Protein AF-A0A0F9MM69-F1 (afdb_monomer)

Mean predicted aligned error: 19.82 Å

Solvent-accessible surface area (backbone atoms only — not comparable to full-atom values): 15327 Å² total; per-residue (Å²): 130,87,80,88,83,89,84,88,78,89,79,86,86,89,88,81,86,80,88,75,85,76,79,76,80,51,86,65,57,71,75,70,62,80,86,81,86,77,55,73,67,61,48,51,54,57,59,70,62,65,85,57,92,89,64,50,71,69,57,46,49,29,56,76,68,64,57,76,77,68,88,80,70,94,71,92,76,80,91,77,88,81,89,84,87,84,94,77,88,80,88,88,81,89,88,83,87,91,83,90,82,90,85,89,89,88,83,84,89,80,88,78,71,86,74,78,75,75,75,56,53,46,77,82,67,59,54,70,66,64,47,67,71,32,70,59,64,66,35,29,51,41,52,54,51,24,36,44,39,75,41,34,67,86,61,49,67,58,44,54,76,48,55,58,98,78,39,58,40,35,32,76,41,66,63,62,36,45,73,43,35,86,74,24,63,69,42,71,28,65,101,54,72,39,22,34,53,59,64,64,56,68,71,57,50,31,49,50,47,26,52,44,28,47,70,70,72,42,51,69,72,52,14,55,58,57,28,68,75,99

Foldseek 3Di:
DDDDDDDDDDDDDDDDDDDDDDDPPDPCVVVPDDDDDDDPVVVVVLVVQDDDPPDDSVNSVCVVVVVPPDDPDDDDDDDDDDDDDDDDDDDDDDDDDDDDDDDDDDDDDDDDDDDPPPQADLVVVDDLVVLVPADPLLRNLLVSLLSLCVRQVPQLVLLQVDADPQAGFKDLDPVVRCVSDVQFCWDDRPPDSMIGGPPDDLVVSLVSQLVSCVSSPHDNVVSNVSSVSD

Organism: NCBI:txid412755

Structure (mmCIF, N/CA/C/O backbone):
data_AF-A0A0F9MM69-F1
#
_entry.id   AF-A0A0F9MM69-F1
#
loop_
_atom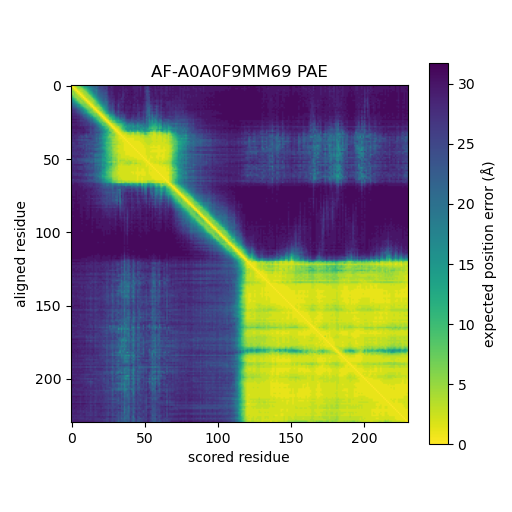_site.group_PDB
_atom_site.id
_atom_site.type_symbol
_atom_site.label_atom_id
_atom_site.label_alt_id
_atom_site.label_comp_id
_atom_site.label_asym_id
_atom_site.label_entity_id
_atom_site.label_seq_id
_atom_site.pdbx_PDB_ins_code
_atom_site.Cartn_x
_atom_site.Cartn_y
_atom_site.Cartn_z
_atom_site.occupancy
_atom_site.B_iso_or_equiv
_atom_site.auth_seq_id
_atom_site.auth_comp_id
_atom_site.auth_asym_id
_atom_site.auth_atom_id
_atom_site.pdbx_PDB_model_num
ATOM 1 N N . MET A 1 1 ? -19.740 27.463 -63.652 1.00 38.22 1 MET A N 1
ATOM 2 C CA . MET A 1 1 ? -19.045 26.158 -63.580 1.00 38.22 1 MET A CA 1
ATOM 3 C C . MET A 1 1 ? -18.392 26.142 -62.201 1.00 38.22 1 MET A C 1
ATOM 5 O O . MET A 1 1 ? -17.655 27.073 -61.923 1.00 38.22 1 MET A O 1
ATOM 9 N N . PHE A 1 2 ? -18.865 25.373 -61.211 1.00 38.09 2 PHE A N 1
ATOM 10 C CA . PHE A 1 2 ? -18.727 23.905 -61.090 1.00 38.09 2 PHE A CA 1
ATOM 11 C C . PHE A 1 2 ? -17.258 23.480 -61.307 1.00 38.09 2 PHE A C 1
ATOM 13 O O . PHE A 1 2 ? -16.692 23.845 -62.329 1.00 38.09 2 PHE A O 1
ATOM 20 N N . THR A 1 3 ? -16.576 22.761 -60.408 1.00 39.72 3 THR A N 1
ATOM 21 C CA . THR A 1 3 ? -17.037 21.928 -59.272 1.00 39.72 3 THR A CA 1
ATOM 22 C C . THR A 1 3 ? -15.892 21.757 -58.263 1.00 39.72 3 THR A C 1
ATOM 24 O O . THR A 1 3 ? -14.730 21.849 -58.648 1.00 39.72 3 THR A O 1
ATOM 27 N N . GLY A 1 4 ? -16.189 21.460 -56.994 1.00 43.28 4 GLY A N 1
ATOM 28 C CA . GLY A 1 4 ? -15.167 20.959 -56.062 1.00 43.28 4 GLY A CA 1
ATOM 29 C C . GLY A 1 4 ? -14.833 19.485 -56.328 1.00 43.28 4 GLY A C 1
ATOM 30 O O . GLY A 1 4 ? -15.659 18.766 -56.889 1.00 43.28 4 GLY A O 1
ATOM 31 N N . VAL A 1 5 ? -13.657 19.023 -55.889 1.00 42.75 5 VAL A N 1
ATOM 32 C CA . VAL A 1 5 ? -13.304 17.592 -55.874 1.00 42.75 5 VAL A CA 1
ATOM 33 C C . VAL A 1 5 ? -12.706 17.217 -54.520 1.00 42.75 5 VAL A C 1
ATOM 35 O O . VAL A 1 5 ? -11.652 17.702 -54.119 1.00 42.75 5 VAL A O 1
ATOM 38 N N . LEU A 1 6 ? -13.412 16.324 -53.834 1.00 41.78 6 LEU A N 1
ATOM 39 C CA . LEU A 1 6 ? -12.937 15.548 -52.697 1.00 41.78 6 LEU A CA 1
ATOM 40 C C . LEU A 1 6 ? -12.026 14.427 -53.224 1.00 41.78 6 LEU A C 1
ATOM 42 O O . LEU A 1 6 ? -12.458 13.675 -54.095 1.00 41.78 6 LEU A O 1
ATOM 46 N N . VAL A 1 7 ? -10.824 14.253 -52.669 1.00 42.66 7 VAL A N 1
ATOM 47 C CA . VAL A 1 7 ? -10.033 13.030 -52.887 1.00 42.66 7 VAL A CA 1
ATOM 48 C C . VAL A 1 7 ? -9.750 12.368 -51.547 1.00 42.66 7 VAL A C 1
ATOM 50 O O . VAL A 1 7 ? -8.907 12.806 -50.768 1.00 42.66 7 VAL A O 1
ATOM 53 N N . VAL A 1 8 ? -10.488 11.290 -51.291 1.00 41.50 8 VAL A N 1
ATOM 54 C CA . VAL A 1 8 ? -10.154 10.294 -50.275 1.00 41.50 8 VAL A CA 1
ATOM 55 C C . VAL A 1 8 ? -9.277 9.245 -50.945 1.00 41.50 8 VAL A C 1
ATOM 57 O O . VAL A 1 8 ? -9.729 8.595 -51.885 1.00 41.50 8 VAL A O 1
ATOM 60 N N . THR A 1 9 ? -8.084 9.002 -50.408 1.00 40.12 9 THR A N 1
ATOM 61 C CA . THR A 1 9 ? -7.314 7.799 -50.750 1.00 40.12 9 THR A CA 1
ATOM 62 C C . THR A 1 9 ? -6.771 7.163 -49.479 1.00 40.12 9 THR A C 1
ATOM 64 O O . THR A 1 9 ? -5.738 7.561 -48.946 1.00 40.12 9 THR A O 1
ATOM 67 N N . ARG A 1 10 ? -7.479 6.144 -48.979 1.00 43.34 10 ARG A N 1
ATOM 68 C CA . ARG A 1 10 ? -6.852 5.128 -48.131 1.00 43.34 10 ARG A CA 1
ATOM 69 C C . ARG A 1 10 ? -6.077 4.187 -49.044 1.00 43.34 10 ARG A C 1
ATOM 71 O O . ARG A 1 10 ? -6.671 3.624 -49.957 1.00 43.34 10 ARG A O 1
ATOM 78 N N . ILE A 1 11 ? -4.805 3.966 -48.740 1.00 44.25 11 ILE A N 1
ATOM 79 C CA . ILE A 1 11 ? -4.076 2.778 -49.180 1.00 44.25 11 ILE A CA 1
ATOM 80 C C . ILE A 1 11 ? -3.578 2.094 -47.913 1.00 44.25 11 ILE A C 1
ATOM 82 O O . ILE A 1 11 ? -2.633 2.540 -47.267 1.00 44.25 11 ILE A O 1
ATOM 86 N N . SER A 1 12 ? -4.279 1.035 -47.530 1.00 38.50 12 SER A N 1
ATOM 87 C CA . SER A 1 12 ? -3.674 -0.067 -46.794 1.00 38.50 12 SER A CA 1
ATOM 88 C C . SER A 1 12 ? -2.895 -0.898 -47.802 1.00 38.50 12 SER A C 1
ATOM 90 O O . SER A 1 12 ? -3.478 -1.257 -48.817 1.00 38.50 12 SER A O 1
ATOM 92 N N . ASP A 1 13 ? -1.643 -1.238 -47.501 1.00 34.78 13 ASP A N 1
ATOM 93 C CA . ASP A 1 13 ? -1.190 -2.611 -47.713 1.00 34.78 13 ASP A CA 1
ATOM 94 C C . ASP A 1 13 ? 0.031 -2.968 -46.864 1.00 34.78 13 ASP A C 1
ATOM 96 O O . ASP A 1 13 ? 0.777 -2.121 -46.370 1.00 34.78 13 ASP A O 1
ATOM 100 N N . TRP A 1 14 ? 0.150 -4.268 -46.627 1.00 34.81 14 TRP A N 1
ATOM 101 C CA . TRP A 1 14 ? 0.957 -4.907 -45.596 1.00 34.81 14 TRP A CA 1
ATOM 102 C 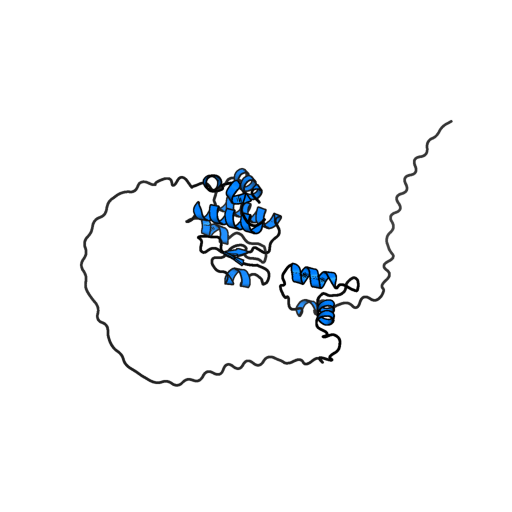C . TRP A 1 14 ? 1.807 -5.977 -46.278 1.00 34.81 14 TRP A C 1
ATOM 104 O O . TRP A 1 14 ? 1.239 -6.892 -46.852 1.00 34.81 14 TRP A O 1
ATOM 114 N N . PHE A 1 15 ? 3.139 -5.849 -46.223 1.00 34.22 15 PHE A N 1
ATOM 115 C CA . PHE A 1 15 ? 4.163 -6.906 -46.055 1.00 34.22 15 PHE A CA 1
ATOM 116 C C . PHE A 1 15 ? 5.553 -6.373 -46.454 1.00 34.22 15 PHE A C 1
ATOM 118 O O . PHE A 1 15 ? 5.704 -5.682 -47.455 1.00 34.22 15 PHE A O 1
ATOM 125 N N . GLY A 1 16 ? 6.581 -6.692 -45.660 1.00 30.28 16 GLY A N 1
ATOM 126 C CA . GLY A 1 16 ? 7.948 -6.189 -45.879 1.00 30.28 16 GLY A CA 1
ATOM 127 C C . GLY A 1 16 ? 8.903 -6.467 -44.716 1.00 30.28 16 GLY A C 1
ATOM 128 O O . GLY A 1 16 ? 9.690 -5.608 -44.331 1.00 30.28 16 GLY A O 1
ATOM 129 N N . TYR A 1 17 ? 8.784 -7.643 -44.093 1.00 35.94 17 TYR A N 1
ATOM 130 C CA . TYR A 1 17 ? 9.547 -8.011 -42.898 1.00 35.94 17 TYR A CA 1
ATOM 131 C C . TYR A 1 17 ? 10.974 -8.435 -43.289 1.00 35.94 17 TYR A C 1
ATOM 133 O O . TYR A 1 17 ? 11.212 -9.591 -43.634 1.00 35.94 17 TYR A O 1
ATOM 141 N N . ASN A 1 18 ? 11.928 -7.501 -43.263 1.00 38.09 18 ASN A N 1
ATOM 142 C CA . ASN A 1 18 ? 13.333 -7.809 -43.542 1.00 38.09 18 ASN A CA 1
ATOM 143 C C . ASN A 1 18 ? 14.004 -8.454 -42.319 1.00 38.09 18 ASN A C 1
ATOM 145 O O . ASN A 1 18 ? 14.257 -7.804 -41.307 1.00 38.09 18 ASN A O 1
ATOM 149 N N . HIS A 1 19 ? 14.312 -9.747 -42.426 1.00 47.84 19 HIS A N 1
ATOM 150 C CA . HIS A 1 19 ? 15.079 -10.483 -41.424 1.00 47.84 19 HIS A CA 1
ATOM 151 C C . HIS A 1 19 ? 16.579 -10.176 -41.545 1.00 47.84 19 HIS A C 1
ATOM 153 O O . HIS A 1 19 ? 17.246 -10.683 -42.444 1.00 47.84 19 HIS A O 1
ATOM 159 N N . THR A 1 20 ? 17.144 -9.448 -40.577 1.00 40.62 20 THR A N 1
ATOM 160 C CA . THR A 1 20 ? 18.602 -9.381 -40.381 1.00 40.62 20 THR A CA 1
ATOM 161 C C . THR A 1 20 ? 18.993 -9.538 -38.912 1.00 40.62 20 THR A C 1
ATOM 163 O O . THR A 1 20 ? 19.038 -8.575 -38.156 1.00 40.62 20 THR A O 1
ATOM 166 N N . GLY A 1 21 ? 19.376 -10.761 -38.538 1.00 42.28 21 GLY A N 1
ATOM 167 C CA . GLY A 1 21 ? 20.579 -10.952 -37.720 1.00 42.28 21 GLY A CA 1
ATOM 168 C C . GLY A 1 21 ? 20.519 -10.784 -36.198 1.00 42.28 21 GLY A C 1
ATOM 169 O O . GLY A 1 21 ? 21.584 -10.846 -35.585 1.00 42.28 21 GLY A O 1
ATOM 170 N N . GLU A 1 22 ? 19.360 -10.640 -35.550 1.00 41.91 22 GLU A N 1
ATOM 171 C CA . GLU A 1 22 ? 19.332 -10.745 -34.083 1.00 41.91 22 GLU A CA 1
ATOM 172 C C . GLU A 1 22 ? 19.576 -12.190 -33.625 1.00 41.91 22 GLU A C 1
ATOM 174 O O . GLU A 1 22 ? 18.844 -13.127 -33.960 1.00 41.91 22 GLU A O 1
ATOM 179 N N . LYS A 1 23 ? 20.631 -12.374 -32.823 1.00 47.81 23 LYS A N 1
ATOM 180 C CA . LYS A 1 23 ? 20.924 -13.643 -32.154 1.00 47.81 23 LYS A CA 1
ATOM 181 C C . LYS A 1 23 ? 19.807 -13.917 -31.153 1.00 47.81 23 LYS A C 1
ATOM 183 O O . LYS A 1 23 ? 19.751 -13.283 -30.103 1.00 47.81 23 LYS A O 1
ATOM 188 N N . ASN A 1 24 ? 18.936 -14.872 -31.476 1.00 40.53 24 ASN A N 1
ATOM 189 C CA . ASN A 1 24 ? 17.865 -15.324 -30.593 1.00 40.53 24 ASN A CA 1
ATOM 190 C C . ASN A 1 24 ? 18.439 -15.769 -29.236 1.00 40.53 24 ASN A C 1
ATOM 192 O O . ASN A 1 24 ? 18.916 -16.896 -29.101 1.00 40.53 24 ASN A O 1
ATOM 196 N N . VAL A 1 25 ? 18.347 -14.902 -28.221 1.00 52.22 25 VAL A N 1
ATOM 197 C CA . VAL A 1 25 ? 18.549 -15.281 -26.817 1.00 52.22 25 VAL A CA 1
ATOM 198 C C . VAL A 1 25 ? 17.451 -16.280 -26.481 1.00 52.22 25 VAL A C 1
ATOM 200 O O . VAL A 1 25 ? 16.280 -15.919 -26.323 1.00 52.22 25 VAL A O 1
ATOM 203 N N . THR A 1 26 ? 17.817 -17.562 -26.491 1.00 52.72 26 THR A N 1
ATOM 204 C CA . THR A 1 26 ? 16.840 -18.652 -26.482 1.00 52.72 26 THR A CA 1
ATOM 205 C C . THR A 1 26 ? 15.962 -18.596 -25.234 1.00 52.72 26 THR A C 1
ATOM 207 O O . THR A 1 26 ? 16.365 -18.139 -24.165 1.00 52.72 26 THR A O 1
ATOM 210 N N . ARG A 1 27 ? 14.726 -19.090 -25.351 1.00 49.00 27 ARG A N 1
ATOM 211 C CA . ARG A 1 27 ? 13.712 -19.012 -24.285 1.00 49.00 27 ARG A CA 1
ATOM 212 C C . ARG A 1 27 ? 14.143 -19.685 -22.967 1.00 49.00 27 ARG A C 1
ATOM 214 O O . ARG A 1 27 ? 13.587 -19.351 -21.924 1.00 49.00 27 ARG A O 1
ATOM 221 N N . ASN A 1 28 ? 15.140 -20.574 -23.014 1.00 50.62 28 ASN A N 1
ATOM 222 C CA . ASN A 1 28 ? 15.756 -21.208 -21.846 1.00 50.62 28 ASN A CA 1
ATOM 223 C C . ASN A 1 28 ? 16.721 -20.292 -21.078 1.00 50.62 28 ASN A C 1
ATOM 225 O O . ASN A 1 28 ? 16.818 -20.432 -19.865 1.00 50.62 28 ASN A O 1
ATOM 229 N N . ASP A 1 29 ? 17.389 -19.338 -21.731 1.00 55.03 29 ASP A N 1
ATOM 230 C CA . ASP A 1 29 ? 18.415 -18.496 -21.092 1.00 55.03 29 ASP A CA 1
ATOM 231 C C . ASP A 1 29 ? 17.802 -17.629 -19.975 1.00 55.03 29 ASP A C 1
ATOM 233 O O . ASP A 1 29 ? 18.309 -17.538 -18.856 1.00 55.03 29 ASP A O 1
ATOM 237 N N . ARG A 1 30 ? 16.585 -17.117 -20.218 1.00 57.34 30 ARG A N 1
ATOM 238 C CA . ARG A 1 30 ? 15.783 -16.392 -19.213 1.00 57.34 30 ARG A CA 1
ATOM 239 C C . ARG A 1 30 ? 15.433 -17.226 -17.976 1.00 57.34 30 ARG A C 1
ATOM 241 O O . ARG A 1 30 ? 15.075 -16.643 -16.959 1.00 57.34 30 ARG A O 1
ATOM 248 N N . LYS A 1 31 ? 15.499 -18.560 -18.052 1.00 61.22 31 LYS A N 1
ATOM 249 C CA . LYS A 1 31 ? 15.196 -19.466 -16.932 1.00 61.22 31 LYS A CA 1
ATOM 250 C C . LYS A 1 31 ? 16.369 -19.593 -15.950 1.00 61.22 31 LYS A C 1
ATOM 252 O O . LYS A 1 31 ? 16.144 -19.980 -14.808 1.00 61.22 31 LYS A O 1
ATOM 257 N N . ASN A 1 32 ? 17.580 -19.216 -16.374 1.00 73.44 32 ASN A N 1
ATOM 258 C CA . ASN A 1 32 ? 18.806 -19.277 -15.570 1.00 73.44 32 ASN A CA 1
ATOM 259 C C . ASN A 1 32 ? 19.321 -17.891 -15.129 1.00 73.44 32 ASN A C 1
ATOM 261 O O . ASN A 1 32 ? 20.278 -17.809 -14.357 1.00 73.44 32 ASN A O 1
ATOM 265 N N . MET A 1 33 ? 18.691 -16.798 -15.575 1.00 82.94 33 MET A N 1
ATOM 266 C CA . MET A 1 33 ? 19.029 -15.443 -15.133 1.00 82.94 33 MET A CA 1
ATOM 267 C C . MET A 1 33 ? 18.644 -15.232 -13.665 1.00 82.94 33 MET A C 1
ATOM 269 O O . MET A 1 33 ? 17.463 -15.164 -13.323 1.00 82.94 33 MET A O 1
ATOM 273 N N . LYS A 1 34 ? 19.647 -15.079 -12.794 1.00 86.62 34 LYS A N 1
ATOM 274 C CA . LYS A 1 34 ? 19.427 -14.667 -11.402 1.00 86.62 34 LYS A CA 1
ATOM 275 C C . LYS A 1 34 ? 19.020 -13.194 -11.350 1.00 86.62 34 LYS A C 1
ATOM 277 O O . LYS A 1 34 ? 19.607 -12.364 -12.042 1.00 86.62 34 LYS A O 1
ATOM 282 N N . GLN A 1 35 ? 18.029 -12.882 -10.520 1.00 88.25 35 GLN A N 1
ATOM 283 C CA . GLN A 1 35 ? 17.626 -11.507 -10.228 1.00 88.25 35 GLN A CA 1
ATOM 284 C C . GLN A 1 35 ? 18.415 -10.974 -9.030 1.00 88.25 35 GLN A C 1
ATOM 286 O O . GLN A 1 35 ? 18.720 -11.723 -8.102 1.00 88.25 35 GLN A O 1
ATOM 291 N N . ILE A 1 36 ? 18.733 -9.682 -9.072 1.00 89.00 36 ILE A N 1
ATOM 292 C CA . ILE A 1 36 ? 19.313 -8.911 -7.973 1.00 89.00 36 ILE A CA 1
ATOM 293 C C . ILE A 1 36 ? 18.499 -7.626 -7.828 1.00 89.00 36 ILE A C 1
ATOM 295 O O . ILE A 1 36 ? 18.100 -7.042 -8.836 1.00 89.00 36 ILE A O 1
ATOM 299 N N . ASP A 1 37 ? 18.250 -7.205 -6.592 1.00 89.62 37 ASP A N 1
ATOM 300 C CA . ASP A 1 37 ? 17.662 -5.902 -6.292 1.00 89.62 37 ASP A CA 1
ATOM 301 C C . ASP A 1 37 ? 18.773 -4.895 -5.978 1.00 89.62 37 ASP A C 1
ATOM 303 O O . ASP A 1 37 ? 19.763 -5.229 -5.324 1.00 89.62 37 ASP A O 1
ATOM 307 N N . ILE A 1 38 ? 18.592 -3.667 -6.454 1.00 92.06 38 ILE A N 1
ATOM 308 C CA . ILE A 1 38 ? 19.485 -2.518 -6.267 1.00 92.06 38 ILE A CA 1
ATOM 309 C C . ILE A 1 38 ? 18.638 -1.282 -5.943 1.00 92.06 38 ILE A C 1
ATOM 311 O O . ILE A 1 38 ? 17.431 -1.284 -6.194 1.00 92.06 38 ILE A O 1
ATOM 315 N N . ASP A 1 39 ? 19.246 -0.249 -5.365 1.00 86.94 39 ASP A N 1
ATOM 316 C CA . ASP A 1 39 ? 18.568 1.025 -5.107 1.00 86.94 39 ASP A CA 1
ATOM 317 C C . ASP A 1 39 ? 18.483 1.922 -6.357 1.00 86.94 39 ASP A C 1
ATOM 319 O O . ASP A 1 39 ? 19.089 1.648 -7.398 1.00 86.94 39 ASP A O 1
ATOM 323 N N . ASP A 1 40 ? 17.681 2.986 -6.258 1.00 81.44 40 ASP A N 1
ATOM 324 C CA . ASP A 1 40 ? 17.393 3.895 -7.372 1.00 81.44 40 ASP A CA 1
ATOM 325 C C . ASP A 1 40 ? 18.644 4.665 -7.842 1.00 81.44 40 ASP A C 1
ATOM 327 O O . ASP A 1 40 ? 18.774 4.957 -9.031 1.00 81.44 40 ASP A O 1
ATOM 331 N N . GLU A 1 41 ? 19.584 4.968 -6.939 1.00 92.62 41 GLU A N 1
ATOM 332 C CA . GLU A 1 41 ? 20.829 5.681 -7.260 1.00 92.62 41 GLU A CA 1
ATOM 333 C C . GLU A 1 41 ? 21.784 4.783 -8.057 1.00 92.62 41 GLU A C 1
ATOM 335 O O . GLU A 1 41 ? 22.247 5.165 -9.136 1.00 92.62 41 GLU A O 1
ATOM 340 N N . LEU A 1 42 ? 22.010 3.550 -7.591 1.00 94.75 42 LEU A N 1
ATOM 341 C CA . LEU A 1 42 ? 22.816 2.560 -8.300 1.00 94.75 42 LEU A CA 1
ATOM 342 C C . LEU A 1 42 ? 22.163 2.148 -9.626 1.00 94.75 42 LEU A C 1
ATOM 344 O O . LEU A 1 42 ? 22.862 2.004 -10.631 1.00 94.75 42 LEU A O 1
ATOM 348 N N . TYR A 1 43 ? 20.834 2.013 -9.670 1.00 96.06 43 TYR A N 1
ATOM 349 C CA . TYR A 1 43 ? 20.100 1.796 -10.919 1.00 96.06 43 TYR A CA 1
ATOM 350 C C . TYR A 1 43 ? 20.337 2.940 -11.911 1.00 96.06 43 TYR A C 1
ATOM 352 O O . TYR A 1 43 ? 20.684 2.689 -13.067 1.00 96.06 43 TYR A O 1
ATOM 360 N N . GLN A 1 44 ? 20.210 4.192 -11.463 1.00 96.19 44 GLN A N 1
ATOM 361 C CA . GLN A 1 44 ? 20.400 5.368 -12.309 1.00 96.19 44 GLN A CA 1
ATOM 362 C C . GLN A 1 44 ? 21.848 5.499 -12.809 1.00 96.19 44 GLN A C 1
ATOM 364 O O . GLN A 1 44 ? 22.054 5.892 -13.961 1.00 96.19 44 GLN A O 1
ATOM 369 N N . TYR A 1 45 ? 22.834 5.123 -11.986 1.00 97.50 45 TYR A N 1
ATOM 370 C CA . TYR A 1 45 ? 24.247 5.048 -12.364 1.00 97.50 45 TYR A CA 1
ATOM 371 C C . TYR A 1 45 ? 24.525 3.940 -13.393 1.00 97.50 45 TYR A C 1
ATOM 373 O O . TYR A 1 45 ? 25.216 4.173 -14.384 1.00 97.50 45 TYR A O 1
ATOM 381 N N . ILE A 1 46 ? 23.969 2.738 -13.218 1.00 96.44 46 ILE A N 1
ATOM 382 C CA . ILE A 1 46 ? 24.123 1.654 -14.202 1.00 96.44 46 ILE A CA 1
ATOM 383 C C . ILE A 1 46 ? 23.453 2.050 -15.525 1.00 96.44 46 ILE A C 1
ATOM 385 O O . ILE A 1 46 ? 24.049 1.886 -16.587 1.00 96.44 46 ILE A O 1
ATOM 389 N N . ALA A 1 47 ? 22.250 2.629 -15.477 1.00 94.88 47 ALA A N 1
ATOM 390 C CA . ALA A 1 47 ? 21.516 3.056 -16.665 1.00 94.88 47 ALA A CA 1
ATOM 391 C C . ALA A 1 47 ? 22.222 4.186 -17.439 1.00 94.88 47 ALA A C 1
ATOM 393 O O . ALA A 1 47 ? 22.243 4.154 -18.671 1.00 94.88 47 ALA A O 1
ATOM 394 N N . SER A 1 48 ? 22.841 5.159 -16.757 1.00 97.00 48 SER A N 1
ATOM 395 C CA . SER A 1 48 ? 23.576 6.252 -17.418 1.00 97.00 48 SER A CA 1
ATOM 396 C C . SER A 1 48 ? 24.857 5.786 -18.121 1.00 97.00 48 SER A C 1
ATOM 398 O O . SER A 1 48 ? 25.314 6.439 -19.055 1.00 97.00 48 SER A O 1
ATOM 400 N N . ASN A 1 49 ? 25.390 4.621 -17.744 1.00 96.75 49 ASN A N 1
ATOM 401 C CA . ASN A 1 49 ? 26.538 3.980 -18.386 1.00 96.75 49 ASN A CA 1
ATOM 402 C C . ASN A 1 49 ? 26.170 3.136 -19.626 1.00 96.75 49 ASN A C 1
ATOM 404 O O . ASN A 1 49 ? 26.979 2.310 -20.064 1.00 96.75 49 ASN A O 1
ATOM 408 N N . THR A 1 50 ? 24.978 3.330 -20.204 1.00 96.88 50 THR A N 1
ATOM 409 C CA . THR A 1 50 ? 24.550 2.671 -21.451 1.00 96.88 50 THR A CA 1
ATOM 410 C C . THR A 1 50 ? 25.319 3.227 -22.658 1.00 96.88 50 THR A C 1
ATOM 412 O O . THR A 1 50 ? 25.291 4.425 -22.922 1.00 96.88 50 THR A O 1
ATOM 415 N N . GLN A 1 51 ? 25.984 2.354 -23.417 1.00 95.06 51 GLN A N 1
ATOM 416 C CA . GLN A 1 51 ? 26.797 2.687 -24.597 1.00 95.06 51 GLN A CA 1
ATOM 417 C C . GLN A 1 51 ? 26.171 2.230 -25.922 1.00 95.06 51 GLN A C 1
ATOM 419 O O . GLN A 1 51 ? 26.500 2.784 -26.968 1.00 95.06 51 GLN A O 1
ATOM 424 N N . SER A 1 52 ? 25.273 1.241 -25.890 1.00 93.81 52 SER A N 1
ATOM 425 C CA . SER A 1 52 ? 24.645 0.664 -27.085 1.00 93.81 52 SER A CA 1
ATOM 426 C C . SER A 1 52 ? 23.162 0.398 -26.853 1.00 93.81 52 SER A C 1
ATOM 428 O O . SER A 1 52 ? 22.775 -0.143 -25.816 1.00 93.81 52 SER A O 1
ATOM 430 N N . ILE A 1 53 ? 22.321 0.742 -27.832 1.00 89.12 53 ILE A N 1
ATOM 431 C CA . ILE A 1 53 ? 20.878 0.495 -27.747 1.00 89.12 53 ILE A CA 1
ATOM 432 C C . ILE A 1 53 ? 20.598 -1.013 -27.641 1.00 89.12 53 ILE A C 1
ATOM 434 O O . ILE A 1 53 ? 21.155 -1.814 -28.389 1.00 89.12 53 ILE A O 1
ATOM 438 N N . GLY A 1 54 ? 19.756 -1.400 -26.681 1.00 89.75 54 GLY A N 1
ATOM 439 C CA . GLY A 1 54 ? 19.417 -2.803 -26.428 1.00 89.75 54 GLY A CA 1
ATOM 440 C C . GLY A 1 54 ? 20.485 -3.628 -25.695 1.00 89.75 54 GLY A C 1
ATOM 441 O O . GLY A 1 54 ? 20.313 -4.842 -25.578 1.00 89.75 54 GLY A O 1
ATOM 442 N N . GLU A 1 55 ? 21.572 -3.033 -25.182 1.00 92.12 55 GLU A N 1
ATOM 443 C CA . GLU A 1 55 ? 22.530 -3.801 -24.376 1.00 92.12 55 GLU A CA 1
ATOM 444 C C . GLU A 1 55 ? 21.939 -4.249 -23.026 1.00 92.12 55 GLU A C 1
ATOM 446 O O . GLU A 1 55 ? 21.112 -3.571 -22.415 1.00 92.12 55 GLU A O 1
ATOM 451 N N . SER A 1 56 ? 22.353 -5.426 -22.546 1.00 92.56 56 SER A N 1
ATOM 452 C CA . SER A 1 56 ? 21.829 -5.982 -21.295 1.00 92.56 56 SER A CA 1
ATOM 453 C C . SER A 1 56 ? 22.480 -5.340 -20.066 1.00 92.56 56 SER A C 1
ATOM 455 O O . SER A 1 56 ? 23.673 -5.035 -20.080 1.00 92.56 56 SER A O 1
ATOM 457 N N . ALA A 1 57 ? 21.748 -5.251 -18.951 1.00 92.94 57 ALA A N 1
ATOM 458 C CA . ALA A 1 57 ? 22.309 -4.801 -17.672 1.00 92.94 57 ALA A CA 1
ATOM 459 C C . ALA A 1 57 ? 23.545 -5.622 -17.245 1.00 92.94 57 ALA A C 1
ATOM 461 O O . ALA A 1 57 ? 24.503 -5.075 -16.706 1.00 92.94 57 ALA A O 1
ATOM 462 N N . SER A 1 58 ? 23.579 -6.924 -17.551 1.00 92.56 58 SER A N 1
ATOM 463 C CA . SER A 1 58 ? 24.750 -7.777 -17.305 1.00 92.56 58 SER A CA 1
ATOM 464 C C . SER A 1 58 ? 25.957 -7.412 -18.178 1.00 92.56 58 SER A C 1
ATOM 466 O O . SER A 1 58 ? 27.090 -7.583 -17.736 1.00 92.56 58 SER A O 1
ATOM 468 N N . THR A 1 59 ? 25.741 -6.895 -19.391 1.00 93.94 59 THR A N 1
ATOM 469 C CA . THR A 1 59 ? 26.803 -6.365 -20.263 1.00 93.94 59 THR A CA 1
ATOM 470 C C . THR A 1 59 ? 27.398 -5.095 -19.657 1.00 93.94 59 THR A C 1
ATOM 472 O O . THR A 1 59 ? 28.616 -5.006 -19.507 1.00 93.94 59 THR A O 1
ATOM 475 N N . ILE A 1 60 ? 26.537 -4.162 -19.232 1.00 95.50 60 ILE A N 1
ATOM 476 C CA . ILE A 1 60 ? 26.938 -2.908 -18.576 1.00 95.50 60 ILE A CA 1
ATOM 477 C C . ILE A 1 60 ? 27.738 -3.210 -17.301 1.00 95.50 60 ILE A C 1
ATOM 479 O O . ILE A 1 60 ? 28.852 -2.719 -17.139 1.00 95.50 60 ILE A O 1
ATOM 483 N N . LEU A 1 61 ? 27.220 -4.082 -16.429 1.00 94.88 61 LEU A N 1
ATOM 484 C CA . LEU A 1 61 ? 27.887 -4.466 -15.182 1.00 94.88 61 LEU A CA 1
ATOM 485 C C . LEU A 1 61 ? 29.239 -5.151 -15.418 1.00 94.88 61 LEU A C 1
ATOM 487 O O . LEU A 1 61 ? 30.202 -4.841 -14.725 1.00 94.88 61 LEU A O 1
ATOM 491 N N . ARG A 1 62 ? 29.358 -6.041 -16.413 1.00 94.06 62 ARG A N 1
ATOM 492 C CA . ARG A 1 62 ? 30.651 -6.667 -16.749 1.00 94.06 62 ARG A CA 1
ATOM 493 C C . ARG A 1 62 ? 31.683 -5.651 -17.235 1.00 94.06 62 ARG A C 1
ATOM 495 O O . ARG A 1 62 ? 32.857 -5.817 -16.924 1.00 94.06 62 ARG A O 1
ATOM 502 N N . ARG A 1 63 ? 31.259 -4.610 -17.958 1.00 95.19 63 ARG A N 1
ATOM 503 C CA . ARG A 1 63 ? 32.116 -3.489 -18.375 1.00 95.19 63 ARG A CA 1
ATOM 504 C C . ARG A 1 63 ? 32.544 -2.638 -17.173 1.00 95.19 63 ARG A C 1
ATOM 506 O O . ARG A 1 63 ? 33.735 -2.406 -17.007 1.00 95.19 63 ARG A O 1
ATOM 513 N N . LEU A 1 64 ? 31.597 -2.237 -16.320 1.00 94.44 64 LEU A N 1
ATOM 514 C CA . LEU A 1 64 ? 31.848 -1.411 -15.127 1.00 94.44 64 LEU A CA 1
ATOM 515 C C . LEU A 1 64 ? 32.726 -2.096 -14.070 1.00 94.44 64 LEU A C 1
ATOM 517 O O . LEU A 1 64 ? 33.470 -1.422 -13.370 1.00 94.44 64 LEU A O 1
ATOM 521 N N . LEU A 1 65 ? 32.643 -3.423 -13.958 1.00 94.75 65 LEU A N 1
ATOM 522 C CA . LEU A 1 65 ? 33.423 -4.231 -13.014 1.00 94.75 65 LEU A CA 1
ATOM 523 C C . LEU A 1 65 ? 34.709 -4.815 -13.637 1.00 94.75 65 LEU A C 1
ATOM 525 O O . LEU A 1 65 ? 35.315 -5.710 -13.055 1.00 94.75 65 LEU A O 1
ATOM 529 N N . ASN A 1 66 ? 35.095 -4.372 -14.841 1.00 91.62 66 ASN A N 1
ATOM 530 C CA . ASN A 1 66 ? 36.268 -4.851 -15.592 1.00 91.62 66 ASN A CA 1
ATOM 531 C C . ASN A 1 66 ? 36.295 -6.377 -15.871 1.00 91.62 66 ASN A C 1
ATOM 533 O O . ASN A 1 66 ? 37.327 -6.939 -16.233 1.00 91.62 66 ASN A O 1
ATOM 537 N N . LEU A 1 67 ? 35.141 -7.051 -15.798 1.00 86.19 67 LEU A N 1
ATOM 538 C CA . LEU A 1 67 ? 34.962 -8.497 -16.010 1.00 86.19 67 LEU A CA 1
ATOM 539 C C . LEU A 1 67 ? 34.891 -8.901 -17.496 1.00 86.19 67 LEU A C 1
ATOM 541 O O . LEU A 1 67 ? 34.573 -10.047 -17.817 1.00 86.19 67 LEU A O 1
ATOM 545 N N . SER A 1 68 ? 35.127 -7.970 -18.422 1.00 64.31 68 SER A N 1
ATOM 546 C CA . SER A 1 68 ? 35.075 -8.200 -19.873 1.00 64.31 68 SER A CA 1
ATOM 547 C C . SER A 1 68 ? 36.343 -8.841 -20.458 1.00 64.31 68 SER A C 1
ATOM 549 O O . SER A 1 68 ? 36.397 -9.047 -21.668 1.00 64.31 68 SER A O 1
ATOM 551 N N . GLY A 1 69 ? 37.360 -9.124 -19.633 1.00 61.59 69 GLY A N 1
ATOM 552 C CA . GLY A 1 69 ? 38.683 -9.584 -20.077 1.00 61.59 69 GLY A CA 1
ATOM 553 C C . GLY A 1 69 ? 39.103 -10.995 -19.656 1.00 61.59 69 GLY A C 1
ATOM 554 O O . GLY A 1 69 ? 40.106 -11.478 -20.175 1.00 61.59 69 GLY A O 1
ATOM 555 N N . GLU A 1 70 ? 38.378 -11.676 -18.758 1.00 47.59 70 GLU A N 1
ATOM 556 C CA . GLU A 1 70 ? 38.828 -12.966 -18.212 1.00 47.59 70 GLU A CA 1
ATOM 557 C C . GLU A 1 70 ? 37.943 -14.152 -18.624 1.00 47.59 70 GLU A C 1
ATOM 559 O O . GLU A 1 70 ? 36.718 -14.160 -18.479 1.00 47.59 70 GLU A O 1
ATOM 564 N N . LYS A 1 71 ? 38.598 -15.180 -19.174 1.00 50.84 71 LYS A N 1
ATOM 565 C CA . LYS A 1 71 ? 37.992 -16.351 -19.818 1.00 50.84 71 LYS A CA 1
ATOM 566 C C . LYS A 1 71 ? 37.478 -17.365 -18.782 1.00 50.84 71 LYS A C 1
ATOM 568 O O . LYS A 1 71 ? 38.012 -18.475 -18.682 1.00 50.84 71 LYS A O 1
ATOM 573 N N . ILE A 1 72 ? 36.416 -17.015 -18.049 1.00 50.47 72 ILE A N 1
ATOM 574 C CA . ILE A 1 72 ? 35.649 -17.986 -17.250 1.00 50.47 72 ILE A CA 1
ATOM 575 C C . ILE A 1 72 ? 35.005 -18.987 -18.215 1.00 50.47 72 ILE A C 1
ATOM 577 O O . ILE A 1 72 ? 33.983 -18.727 -18.850 1.00 50.47 72 ILE A O 1
ATOM 581 N N . GLN A 1 73 ? 35.669 -20.129 -18.357 1.00 43.66 73 GLN A N 1
ATOM 582 C CA . GLN A 1 73 ? 35.198 -21.253 -19.148 1.00 43.66 73 GLN A CA 1
ATOM 583 C C . GLN A 1 73 ? 33.993 -21.905 -18.476 1.00 43.66 73 GLN A C 1
ATOM 585 O O . GLN A 1 73 ? 33.871 -21.939 -17.254 1.00 43.66 73 GLN A O 1
ATOM 590 N N . THR A 1 74 ? 33.124 -22.458 -19.314 1.00 46.72 74 THR A N 1
ATOM 591 C CA . THR A 1 74 ? 32.070 -23.393 -18.929 1.00 46.72 74 THR A CA 1
ATOM 592 C C . THR A 1 74 ? 32.627 -24.505 -18.042 1.00 46.72 74 THR A C 1
ATOM 594 O O . THR A 1 74 ? 33.372 -25.359 -18.521 1.00 46.72 74 THR A O 1
ATOM 597 N N . ALA A 1 75 ? 32.215 -24.522 -16.779 1.00 36.41 75 ALA A N 1
ATOM 598 C CA . ALA A 1 75 ? 32.364 -25.663 -15.891 1.00 36.41 75 ALA A CA 1
ATOM 599 C C . ALA A 1 75 ? 30.994 -25.967 -15.282 1.00 36.41 75 ALA A C 1
ATOM 601 O O . ALA A 1 75 ? 30.511 -25.254 -14.402 1.00 36.41 75 ALA A O 1
ATOM 602 N N . ASN A 1 76 ? 30.362 -27.026 -15.783 1.00 46.38 76 ASN A N 1
ATOM 603 C CA . ASN A 1 76 ? 29.252 -27.656 -15.085 1.00 46.38 76 ASN A CA 1
ATOM 604 C C . ASN A 1 76 ? 29.839 -28.266 -13.807 1.00 46.38 76 ASN A C 1
ATOM 606 O O . ASN A 1 76 ? 30.700 -29.139 -13.911 1.00 46.38 76 ASN A O 1
ATOM 610 N N . VAL A 1 77 ? 29.394 -27.833 -12.627 1.00 39.12 77 VAL A N 1
ATOM 611 C CA . VAL A 1 77 ? 29.622 -28.591 -11.393 1.00 39.12 77 VAL A CA 1
ATOM 612 C C . VAL A 1 77 ? 28.279 -28.853 -10.734 1.00 39.12 77 VAL A C 1
ATOM 614 O O . VAL A 1 77 ? 27.523 -27.951 -10.377 1.00 39.12 77 VAL A O 1
ATOM 617 N N . GLU A 1 78 ? 28.012 -30.145 -10.698 1.00 32.53 78 GLU A N 1
ATOM 618 C CA . GLU A 1 78 ? 26.840 -30.855 -10.228 1.00 32.53 78 GLU A CA 1
ATOM 619 C C . GLU A 1 78 ? 26.640 -30.739 -8.708 1.00 32.53 78 GLU A C 1
ATOM 621 O O . GLU A 1 78 ? 27.484 -30.220 -7.975 1.00 32.53 78 GLU A O 1
ATOM 626 N N . LEU A 1 79 ? 25.485 -31.207 -8.235 1.00 42.94 79 LEU A N 1
ATOM 627 C CA . LEU A 1 79 ? 25.149 -31.233 -6.817 1.00 42.94 79 LEU A CA 1
ATOM 628 C C . LEU A 1 79 ? 26.035 -32.222 -6.051 1.00 42.94 79 LEU A C 1
ATOM 630 O O . LEU A 1 79 ? 26.147 -33.375 -6.456 1.00 42.94 79 LEU A O 1
ATOM 634 N N . THR A 1 80 ? 26.473 -31.835 -4.852 1.00 27.42 80 THR A N 1
ATOM 635 C CA . THR A 1 80 ? 26.824 -32.807 -3.807 1.00 27.42 80 THR A CA 1
ATOM 636 C C . THR A 1 80 ? 26.190 -32.390 -2.487 1.00 27.42 80 THR A C 1
ATOM 638 O O . THR A 1 80 ? 26.644 -31.460 -1.821 1.00 27.42 80 THR A O 1
ATOM 641 N N . GLN A 1 81 ? 25.128 -33.096 -2.095 1.00 41.78 81 GLN A N 1
ATOM 642 C CA . GLN A 1 81 ? 24.709 -33.140 -0.695 1.00 41.78 81 GLN A CA 1
ATOM 643 C C . GLN A 1 81 ? 25.838 -33.771 0.125 1.00 41.78 81 GLN A C 1
ATOM 645 O O . GLN A 1 81 ? 26.385 -34.789 -0.289 1.00 41.78 81 GLN A O 1
ATOM 650 N N . ASN A 1 82 ? 26.116 -33.259 1.321 1.00 30.84 82 ASN A N 1
ATOM 651 C CA . ASN A 1 82 ? 26.736 -34.083 2.355 1.00 30.84 82 ASN A CA 1
ATOM 652 C C . ASN A 1 82 ? 26.112 -33.776 3.714 1.00 30.84 82 ASN A C 1
ATOM 654 O O . ASN A 1 82 ? 26.548 -32.906 4.463 1.00 30.84 82 ASN A O 1
ATOM 658 N N . ASN A 1 83 ? 25.054 -34.527 3.998 1.00 37.44 83 ASN A N 1
ATOM 659 C CA . ASN A 1 83 ? 24.539 -34.714 5.339 1.00 37.44 83 ASN A CA 1
ATOM 660 C C . ASN A 1 83 ? 25.413 -35.800 5.987 1.00 37.44 83 ASN A C 1
ATOM 662 O O . ASN A 1 83 ? 25.393 -36.936 5.516 1.00 37.44 83 ASN A O 1
ATOM 666 N N . GLN A 1 84 ? 26.165 -35.492 7.045 1.00 39.53 84 GLN A N 1
ATOM 667 C CA . GLN A 1 84 ? 26.696 -36.531 7.933 1.00 39.53 84 GLN A CA 1
ATOM 668 C C . GLN A 1 84 ? 26.356 -36.209 9.382 1.00 39.53 84 GLN A C 1
ATOM 670 O O . GLN A 1 84 ? 26.813 -35.231 9.968 1.00 39.53 84 GLN A O 1
ATOM 675 N N . THR A 1 85 ? 25.512 -37.072 9.934 1.00 30.11 85 THR A N 1
ATOM 676 C CA . THR A 1 85 ? 25.095 -37.102 11.329 1.00 30.11 85 THR A CA 1
ATOM 677 C C . THR A 1 85 ? 25.672 -38.366 11.956 1.00 30.11 85 THR A C 1
ATOM 679 O O . THR A 1 85 ? 25.382 -39.456 11.475 1.00 30.11 85 THR A O 1
ATOM 682 N N . ALA A 1 86 ? 26.441 -38.225 13.034 1.00 29.58 86 ALA A N 1
ATOM 683 C CA . ALA A 1 86 ? 26.701 -39.276 14.023 1.00 29.58 86 ALA A CA 1
ATOM 684 C C . ALA A 1 86 ? 27.155 -38.573 15.321 1.00 29.58 86 ALA A C 1
ATOM 686 O O . ALA A 1 86 ? 28.151 -37.860 15.296 1.00 29.58 86 ALA A O 1
ATOM 687 N N . THR A 1 87 ? 26.374 -38.467 16.401 1.00 27.12 87 THR A N 1
ATOM 688 C CA . THR A 1 87 ? 25.834 -39.487 17.334 1.00 27.12 87 THR A CA 1
ATOM 689 C C . THR A 1 87 ? 26.863 -40.162 18.248 1.00 27.12 87 THR A C 1
ATOM 691 O O . THR A 1 87 ? 27.329 -41.258 17.962 1.00 27.12 87 THR A O 1
ATOM 694 N N . THR A 1 88 ? 27.072 -39.538 19.410 1.00 25.78 88 THR A N 1
ATOM 695 C CA . THR A 1 88 ? 27.304 -40.150 20.739 1.00 25.78 88 THR A CA 1
ATOM 696 C C . THR A 1 88 ? 26.923 -39.051 21.748 1.00 25.78 88 THR A C 1
ATOM 698 O O . THR A 1 88 ? 27.460 -37.955 21.642 1.00 25.78 88 THR A O 1
ATOM 701 N N . SER A 1 89 ? 25.902 -39.140 22.615 1.00 32.75 89 SER A N 1
ATOM 702 C CA . SER A 1 89 ? 25.576 -40.192 23.603 1.00 32.75 89 SER A CA 1
ATOM 703 C C . SER A 1 89 ? 26.770 -40.389 24.553 1.00 32.75 89 SER A C 1
ATOM 705 O O . SER A 1 89 ? 27.840 -40.738 24.082 1.00 32.75 89 SER A O 1
ATOM 707 N N . THR A 1 90 ? 26.690 -40.140 25.865 1.00 26.98 90 THR A N 1
ATOM 708 C CA . THR A 1 90 ? 25.615 -40.524 26.807 1.00 26.98 90 THR A CA 1
ATOM 709 C C . THR A 1 90 ? 25.599 -39.721 28.126 1.00 26.98 90 THR A C 1
ATOM 711 O O . THR A 1 90 ? 26.663 -39.414 28.647 1.00 26.98 90 THR A O 1
ATOM 714 N N . ALA A 1 91 ? 24.397 -39.619 28.726 1.00 35.44 91 ALA A N 1
ATOM 715 C CA . ALA A 1 91 ? 24.085 -39.798 30.168 1.00 35.44 91 ALA A CA 1
ATOM 716 C C . ALA A 1 91 ? 24.481 -38.730 31.224 1.00 35.44 91 ALA A C 1
ATOM 718 O O . ALA A 1 91 ? 25.529 -38.114 31.108 1.00 35.44 91 ALA A O 1
ATOM 719 N N . THR A 1 92 ? 23.762 -38.514 32.348 1.00 27.33 92 THR A N 1
ATOM 720 C CA . THR A 1 92 ? 22.373 -38.828 32.817 1.00 27.33 92 THR A CA 1
ATOM 721 C C . THR A 1 92 ? 22.102 -38.028 34.122 1.00 27.33 92 THR A C 1
ATOM 723 O O . THR A 1 92 ? 23.064 -37.651 34.783 1.00 27.33 92 THR A O 1
ATOM 726 N N . LEU A 1 93 ? 20.812 -37.876 34.503 1.00 33.31 93 LEU A N 1
ATOM 727 C CA . LEU A 1 93 ? 20.175 -37.671 35.844 1.00 33.31 93 LEU A CA 1
ATOM 728 C C . LEU A 1 93 ? 19.291 -36.395 35.832 1.00 33.31 93 LEU A C 1
ATOM 730 O O . LEU A 1 93 ? 19.812 -35.321 35.573 1.00 33.31 93 LEU A O 1
ATOM 734 N N . LYS A 1 94 ? 17.943 -36.395 35.943 1.00 31.66 94 LYS A N 1
ATOM 735 C CA . LYS A 1 94 ? 16.959 -37.116 36.804 1.00 31.66 94 LYS A CA 1
ATOM 736 C C . LYS A 1 94 ? 17.156 -36.755 38.291 1.00 31.66 94 LYS A C 1
ATOM 738 O O . LYS A 1 94 ? 18.267 -36.901 38.771 1.00 31.66 94 LYS A O 1
ATOM 743 N N . SER A 1 95 ? 16.181 -36.312 39.093 1.00 30.12 95 SER A N 1
ATOM 744 C CA . SER A 1 95 ? 14.699 -36.240 38.998 1.00 30.12 95 SER A CA 1
ATOM 745 C C . SER A 1 95 ? 14.217 -34.826 39.467 1.00 30.12 95 SER A C 1
ATOM 747 O O . SER A 1 95 ? 15.049 -33.927 39.453 1.00 30.12 95 SER A O 1
ATOM 749 N N . SER A 1 96 ? 12.982 -34.472 39.872 1.00 32.88 96 SER A N 1
ATOM 750 C CA . SER A 1 96 ? 11.691 -35.168 40.111 1.00 32.88 96 SER A CA 1
ATOM 751 C C . SER A 1 96 ? 10.524 -34.156 40.204 1.00 32.88 96 SER A C 1
ATOM 753 O O . SER A 1 96 ? 10.732 -33.019 40.613 1.00 32.88 96 SER A O 1
ATOM 755 N N . GLU A 1 97 ? 9.298 -34.610 39.923 1.00 35.00 97 GLU A N 1
ATOM 756 C CA . GLU A 1 97 ? 8.004 -34.002 40.320 1.00 35.00 97 GLU A CA 1
ATOM 757 C C . GLU A 1 97 ? 7.601 -34.489 41.742 1.00 35.00 97 GLU A C 1
ATOM 759 O O . GLU A 1 97 ? 8.191 -35.473 42.208 1.00 35.00 97 GLU A O 1
ATOM 764 N N . PRO A 1 98 ? 6.635 -33.864 42.457 1.00 39.03 98 PRO A N 1
ATOM 765 C CA . PRO A 1 98 ? 5.253 -34.375 42.379 1.00 39.03 98 PRO A CA 1
ATOM 766 C C . PRO A 1 98 ? 4.121 -33.320 42.503 1.00 39.03 98 PRO A C 1
ATOM 768 O O . PRO A 1 98 ? 4.346 -32.138 42.751 1.00 39.03 98 PRO A O 1
ATOM 771 N N . SER A 1 99 ?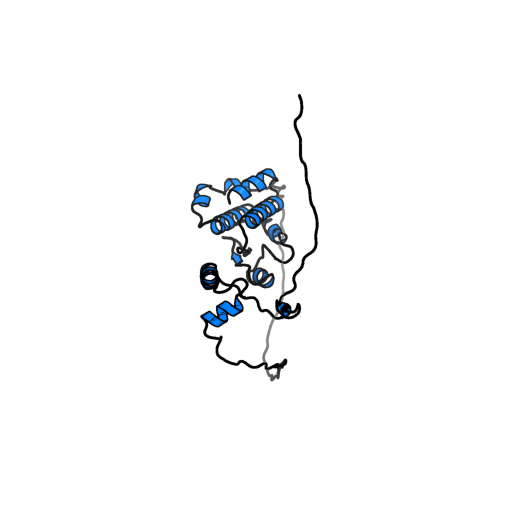 2.886 -33.805 42.325 1.00 31.84 99 SER A N 1
ATOM 772 C CA . SER A 1 99 ? 1.637 -33.071 42.046 1.00 31.84 99 SER A CA 1
ATOM 773 C C . SER A 1 99 ? 0.639 -32.982 43.230 1.00 31.84 99 SER A C 1
ATOM 775 O O . SER A 1 99 ? 0.807 -33.668 44.237 1.00 31.84 99 SER A O 1
ATOM 777 N N . ALA A 1 100 ? -0.452 -32.222 43.014 1.00 32.78 100 ALA A N 1
ATOM 778 C CA . ALA A 1 100 ? -1.734 -32.164 43.754 1.00 32.78 100 ALA A CA 1
ATOM 779 C C . ALA A 1 100 ? -1.736 -31.458 45.147 1.00 32.78 100 ALA A C 1
ATOM 781 O O . ALA A 1 100 ? -0.721 -31.421 45.828 1.00 32.78 100 ALA A O 1
ATOM 782 N N . ALA A 1 101 ? -2.826 -30.839 45.643 1.00 34.12 101 ALA A N 1
ATOM 783 C CA . ALA A 1 101 ? -4.207 -30.734 45.146 1.00 34.12 101 ALA A CA 1
ATOM 784 C C . ALA A 1 101 ? -4.914 -29.407 45.571 1.00 34.12 101 ALA A C 1
ATOM 786 O O . ALA A 1 101 ? -4.674 -28.891 46.656 1.00 34.12 101 ALA A O 1
ATOM 787 N N . GLU A 1 102 ? -5.809 -28.908 44.705 1.00 30.97 102 GLU A N 1
ATOM 788 C CA . GLU A 1 102 ? -7.239 -28.613 44.979 1.00 30.97 102 GLU A CA 1
ATOM 789 C C . GLU A 1 102 ? -7.698 -27.688 46.145 1.00 30.97 102 GLU A C 1
ATOM 791 O O . GLU A 1 102 ? -7.556 -28.018 47.317 1.00 30.97 102 GLU A O 1
ATOM 796 N N . THR A 1 103 ? -8.437 -26.604 45.826 1.00 29.23 103 THR A N 1
ATOM 797 C CA . THR A 1 103 ? -9.850 -26.368 46.259 1.00 29.23 103 THR A CA 1
ATOM 798 C C . THR A 1 103 ? -10.400 -25.008 45.777 1.00 29.23 103 THR A C 1
ATOM 800 O O . THR A 1 103 ? -9.751 -23.969 45.848 1.00 29.23 103 THR A O 1
ATOM 803 N N . ALA A 1 104 ? -11.649 -25.030 45.306 1.00 33.47 104 ALA A N 1
ATOM 804 C CA . ALA A 1 104 ? -12.413 -23.931 44.712 1.00 33.47 104 ALA A CA 1
ATOM 805 C C . ALA A 1 104 ? -12.758 -22.723 45.617 1.00 33.47 104 ALA A C 1
ATOM 807 O O . ALA A 1 104 ? -12.955 -22.859 46.824 1.00 33.47 104 ALA A O 1
ATOM 808 N N . LYS A 1 105 ? -13.098 -21.589 44.974 1.00 35.25 105 LYS A N 1
ATOM 809 C CA . LYS A 1 105 ? -14.326 -20.833 45.303 1.00 35.25 105 LYS A CA 1
ATOM 810 C C . LYS A 1 105 ? -14.916 -20.089 44.093 1.00 35.25 105 LYS A C 1
ATOM 812 O O . LYS A 1 105 ? -14.225 -19.729 43.150 1.00 35.25 105 LYS A O 1
ATOM 817 N N . LYS A 1 106 ? -16.240 -19.943 44.130 1.00 29.02 106 LYS A N 1
ATOM 818 C CA . LYS A 1 106 ? -17.179 -19.610 43.042 1.00 29.02 106 LYS A CA 1
ATOM 819 C C . LYS A 1 106 ? -17.768 -18.216 43.269 1.00 29.02 106 LYS A C 1
ATOM 821 O O . LYS A 1 106 ? -18.209 -17.996 44.391 1.00 29.02 106 LYS A O 1
ATOM 826 N N . GLN A 1 107 ? -17.884 -17.373 42.227 1.00 31.80 107 GLN A N 1
ATOM 827 C CA . GLN A 1 107 ? -19.003 -16.419 42.017 1.00 31.80 107 GLN A CA 1
ATOM 828 C C . GLN A 1 107 ? -18.863 -15.554 40.738 1.00 31.80 107 GLN A C 1
ATOM 830 O O . GLN A 1 107 ? -18.115 -14.585 40.694 1.00 31.80 107 GLN A O 1
ATOM 835 N N . THR A 1 108 ? -19.666 -15.862 39.716 1.00 33.25 108 THR A N 1
ATOM 836 C CA . THR A 1 108 ? -20.373 -14.867 38.871 1.00 33.25 108 THR A CA 1
ATOM 837 C C . THR A 1 108 ? -21.571 -14.298 39.679 1.00 33.25 108 THR A C 1
ATOM 839 O O . THR A 1 108 ? -21.920 -14.940 40.677 1.00 33.25 108 THR A O 1
ATOM 842 N N . PRO A 1 109 ? -22.254 -13.181 39.305 1.00 38.56 109 PRO A N 1
ATOM 843 C CA . PRO A 1 109 ? -22.314 -12.557 37.972 1.00 38.56 109 PRO A CA 1
ATOM 844 C C . PRO A 1 109 ? -22.233 -11.010 37.908 1.00 38.56 109 PRO A C 1
ATOM 846 O O . PRO A 1 109 ? -22.686 -10.306 38.802 1.00 38.56 109 PRO A O 1
ATOM 849 N N . LEU A 1 110 ? -21.815 -10.475 36.754 1.00 31.00 110 LEU A N 1
ATOM 850 C CA . LEU A 1 110 ? -22.182 -9.121 36.308 1.00 31.00 110 LEU A CA 1
ATOM 851 C C . LEU A 1 110 ? -22.363 -9.118 34.785 1.00 31.00 110 LEU A C 1
ATOM 853 O O . LEU A 1 110 ? -21.400 -9.175 34.017 1.00 31.00 110 LEU A O 1
ATOM 857 N N . ALA A 1 111 ? -23.628 -9.109 34.360 1.00 36.69 111 ALA A N 1
ATOM 858 C CA . ALA A 1 111 ? -24.013 -9.117 32.957 1.00 36.69 111 ALA A CA 1
ATOM 859 C C . ALA A 1 111 ? -23.623 -7.792 32.292 1.00 36.69 111 ALA A C 1
ATOM 861 O O . ALA A 1 111 ? -24.260 -6.763 32.512 1.00 36.69 111 ALA A O 1
ATOM 862 N N . HIS A 1 112 ? -22.595 -7.828 31.448 1.00 38.88 112 HIS A N 1
ATOM 863 C CA . HIS A 1 112 ? -22.289 -6.719 30.557 1.00 38.88 112 HIS A CA 1
ATOM 864 C C . HIS A 1 112 ? -23.165 -6.857 29.313 1.00 38.88 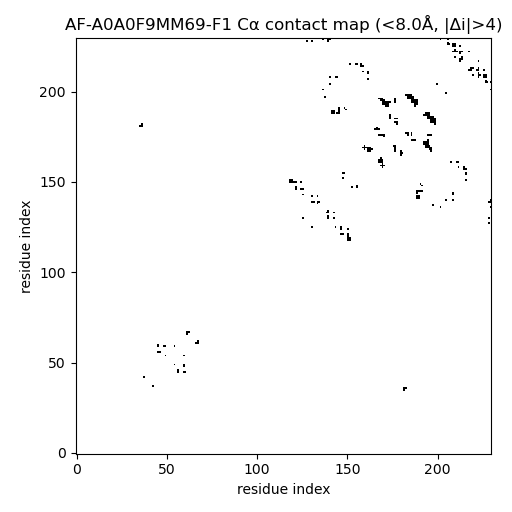112 HIS A C 1
ATOM 866 O O . HIS A 1 112 ? -22.910 -7.682 28.437 1.00 38.88 112 HIS A O 1
ATOM 872 N N . ALA A 1 113 ? -24.235 -6.059 29.270 1.00 34.84 113 ALA A N 1
ATOM 873 C CA . ALA A 1 113 ? -25.023 -5.849 28.063 1.00 34.84 113 ALA A CA 1
ATOM 874 C C . ALA A 1 113 ? -24.104 -5.398 26.906 1.00 34.84 113 ALA A C 1
ATOM 876 O O . ALA A 1 113 ? -23.081 -4.755 27.163 1.00 34.84 113 ALA A O 1
ATOM 877 N N . PRO A 1 114 ? -24.433 -5.717 25.640 1.00 39.62 114 PRO A N 1
ATOM 878 C CA . PRO A 1 114 ? -23.528 -5.494 24.520 1.00 39.62 114 PRO A CA 1
ATOM 879 C C . PRO A 1 114 ? -23.303 -3.998 24.296 1.00 39.62 114 PRO A C 1
ATOM 881 O O . PRO A 1 114 ? -24.128 -3.302 23.698 1.00 39.62 114 PRO A O 1
ATOM 884 N N . VAL A 1 115 ? -22.153 -3.505 24.757 1.00 37.41 115 VAL A N 1
ATOM 885 C CA . VAL A 1 115 ? -21.668 -2.173 24.411 1.00 37.41 115 VAL A CA 1
ATOM 886 C C . VAL A 1 115 ? -21.401 -2.187 22.913 1.00 37.41 115 VAL A C 1
ATOM 888 O O . VAL A 1 115 ? -20.416 -2.770 22.462 1.00 37.41 115 VAL A O 1
ATOM 891 N N . LYS A 1 116 ? -22.281 -1.545 22.136 1.00 45.59 116 LYS A N 1
ATOM 892 C CA . LYS A 1 116 ? -21.998 -1.182 20.745 1.00 45.59 116 LYS A CA 1
ATOM 893 C C . LYS A 1 116 ? -20.753 -0.298 20.748 1.00 45.59 116 LYS A C 1
ATOM 895 O O . LYS A 1 116 ? -20.857 0.909 20.961 1.00 45.59 116 LYS A O 1
ATOM 900 N N . GLN A 1 117 ? -19.589 -0.914 20.552 1.00 40.66 117 GLN A N 1
ATOM 901 C CA . GLN A 1 117 ? -18.329 -0.221 20.334 1.00 40.66 117 GLN A CA 1
ATOM 902 C C . GLN A 1 117 ? -18.533 0.672 19.110 1.00 40.66 117 GLN A C 1
ATOM 904 O O . GLN A 1 117 ? -18.751 0.201 17.994 1.00 40.66 117 GLN A O 1
ATOM 909 N N . LYS A 1 118 ? -18.570 1.979 19.355 1.00 46.91 118 LYS A N 1
ATOM 910 C CA . LYS A 1 118 ? -18.658 2.996 18.318 1.00 46.91 118 LYS A CA 1
ATOM 911 C C . LYS A 1 118 ? -17.278 3.017 17.673 1.00 46.91 118 LYS A C 1
ATOM 913 O O . LYS A 1 118 ? -16.367 3.570 18.274 1.00 46.91 118 LYS A O 1
ATOM 918 N N . SER A 1 119 ? -17.121 2.328 16.542 1.00 55.47 119 SER A N 1
ATOM 919 C CA . SER A 1 119 ? -15.824 2.148 15.887 1.00 55.47 119 SER A CA 1
ATOM 920 C C . SER A 1 119 ? -15.132 3.497 15.714 1.00 55.47 119 SER A C 1
ATOM 922 O O . SER A 1 119 ? -15.667 4.406 15.068 1.00 55.47 119 SER A O 1
ATOM 924 N N . ASP A 1 120 ? -13.962 3.644 16.336 1.00 69.94 120 ASP A N 1
ATOM 925 C CA . ASP A 1 120 ? -13.202 4.877 16.214 1.00 69.94 120 ASP A CA 1
ATOM 926 C C . ASP A 1 120 ? -12.818 5.070 14.746 1.00 69.94 120 ASP A C 1
ATOM 928 O O . ASP A 1 120 ? -12.403 4.150 14.035 1.00 69.94 120 ASP A O 1
ATOM 932 N N . ASN A 1 121 ? -13.047 6.281 14.251 1.00 86.38 121 ASN A N 1
ATOM 933 C CA . ASN A 1 121 ? -12.931 6.564 12.834 1.00 86.38 121 ASN A CA 1
ATOM 934 C C . ASN A 1 121 ? -11.547 7.141 12.524 1.00 86.38 121 ASN A C 1
ATOM 936 O O . ASN A 1 121 ? -11.104 8.081 13.183 1.00 86.38 121 ASN A O 1
ATOM 940 N N . VAL A 1 122 ? -10.880 6.629 11.488 1.00 90.38 122 VAL A N 1
ATOM 941 C CA . VAL A 1 122 ? -9.532 7.054 11.085 1.00 90.38 122 VAL A CA 1
ATOM 942 C C . VAL A 1 122 ? -9.455 8.555 10.773 1.00 90.38 122 VAL A C 1
ATOM 944 O O . VAL A 1 122 ? -8.424 9.177 11.020 1.00 90.38 122 VAL A O 1
ATOM 947 N N . PHE A 1 123 ? -10.552 9.184 10.327 1.00 90.38 123 PHE A N 1
ATOM 948 C CA . PHE A 1 123 ? -10.619 10.636 10.122 1.00 90.38 123 PHE A CA 1
ATOM 949 C C . PHE A 1 123 ? -10.493 11.454 11.417 1.00 90.38 123 PHE A C 1
ATOM 951 O O . PHE A 1 123 ? -10.130 12.623 11.336 1.00 90.38 123 PHE A O 1
ATOM 958 N N . ASN A 1 124 ? -10.750 10.866 12.590 1.00 88.00 124 ASN A N 1
ATOM 959 C CA . ASN A 1 124 ? -10.561 11.527 13.886 1.00 88.00 124 ASN A CA 1
ATOM 960 C C . ASN A 1 124 ? -9.081 11.560 14.310 1.00 88.00 124 ASN A C 1
ATOM 962 O O . ASN A 1 124 ? -8.710 12.352 15.169 1.00 88.00 124 ASN A O 1
ATOM 966 N N . VAL A 1 125 ? -8.250 10.679 13.736 1.00 86.94 125 VAL A N 1
ATOM 967 C CA . VAL A 1 125 ? -6.835 10.475 14.109 1.00 86.94 125 VAL A CA 1
ATOM 968 C C . VAL A 1 125 ? -5.876 10.969 13.013 1.00 86.94 125 VAL A C 1
ATOM 970 O O . VAL A 1 125 ? -4.699 11.202 13.272 1.00 86.94 125 VAL A O 1
ATOM 973 N N . LEU A 1 126 ? -6.357 11.150 11.779 1.00 90.19 126 LEU A N 1
ATOM 974 C CA . LEU A 1 126 ? -5.586 11.702 10.662 1.00 90.19 126 LEU A CA 1
ATOM 975 C C . LEU A 1 126 ? -5.583 13.237 10.670 1.00 90.19 126 LEU A C 1
ATOM 977 O O . LEU A 1 126 ? -6.449 13.871 10.062 1.00 90.19 126 LEU A O 1
ATOM 981 N N . ASN A 1 127 ? -4.556 13.839 11.272 1.00 88.88 127 ASN A N 1
ATOM 982 C CA . ASN A 1 127 ? -4.259 15.257 11.074 1.00 88.88 127 ASN A CA 1
ATOM 983 C C . ASN A 1 127 ? -3.566 15.484 9.709 1.00 88.88 127 ASN A C 1
ATOM 985 O O . ASN A 1 127 ? -2.584 14.820 9.368 1.00 88.88 127 ASN A O 1
ATOM 989 N N . LYS A 1 128 ? -4.064 16.448 8.921 1.00 88.50 128 LYS A N 1
ATOM 990 C CA . LYS A 1 128 ? -3.479 16.844 7.626 1.00 88.50 128 LYS A CA 1
ATOM 991 C C . LYS A 1 128 ? -2.094 17.481 7.764 1.00 88.50 128 LYS A C 1
ATOM 993 O O . LYS A 1 128 ? -1.277 17.338 6.858 1.00 88.50 128 LYS A O 1
ATOM 998 N N . GLU A 1 129 ? -1.831 18.165 8.871 1.00 90.25 129 GLU A N 1
ATOM 999 C CA . GLU A 1 129 ? -0.541 18.805 9.144 1.00 90.25 129 GLU A CA 1
ATOM 1000 C C . GLU A 1 129 ? 0.524 17.743 9.441 1.00 90.25 129 GLU A C 1
ATOM 1002 O O . GLU A 1 129 ? 1.571 17.713 8.795 1.00 90.25 129 GLU A O 1
ATOM 1007 N N . GLU A 1 130 ? 0.211 16.780 10.312 1.00 90.69 130 GLU A N 1
ATOM 1008 C CA . GLU A 1 130 ? 1.082 15.630 10.593 1.00 90.69 130 GLU A CA 1
ATOM 1009 C C . GLU A 1 130 ? 1.335 14.775 9.347 1.00 90.69 130 GLU A C 1
ATOM 1011 O O . GLU A 1 130 ? 2.459 14.318 9.142 1.00 90.69 130 GLU A O 1
ATOM 1016 N N . LEU A 1 131 ? 0.327 14.602 8.480 1.00 91.69 131 LEU A N 1
ATOM 1017 C CA . LEU A 1 131 ? 0.487 13.988 7.157 1.00 91.69 131 LEU A CA 1
ATOM 1018 C C . LEU A 1 131 ? 1.478 14.765 6.277 1.00 91.69 131 LEU A C 1
ATOM 1020 O O . LEU A 1 131 ? 2.336 14.151 5.644 1.00 91.69 131 LEU A O 1
ATOM 1024 N N . ALA A 1 132 ? 1.388 16.096 6.233 1.00 90.75 132 ALA A N 1
ATOM 1025 C CA . ALA A 1 132 ? 2.293 16.936 5.446 1.00 90.75 132 ALA A CA 1
ATOM 1026 C C . ALA A 1 132 ? 3.742 16.911 5.973 1.00 90.75 132 ALA A C 1
ATOM 1028 O O . ALA A 1 132 ? 4.678 17.036 5.187 1.00 90.75 132 ALA A O 1
ATOM 1029 N N . MET A 1 133 ? 3.937 16.686 7.277 1.00 94.25 133 MET A N 1
ATOM 1030 C CA . MET A 1 133 ? 5.260 16.525 7.896 1.00 94.25 133 MET A CA 1
ATOM 1031 C C . MET A 1 133 ? 5.936 15.174 7.591 1.00 94.25 133 MET A C 1
ATOM 1033 O O . MET A 1 133 ? 7.131 15.015 7.853 1.00 94.25 133 MET A O 1
ATOM 1037 N N . GLN A 1 134 ? 5.218 14.186 7.045 1.00 95.56 134 GLN A N 1
ATOM 1038 C CA . GLN A 1 134 ? 5.803 12.875 6.752 1.00 95.56 134 GLN A CA 1
ATOM 1039 C C . GLN A 1 134 ? 6.755 12.911 5.551 1.00 95.56 134 GLN A C 1
ATOM 1041 O O . GLN A 1 134 ? 6.515 13.569 4.538 1.00 95.56 134 GLN A O 1
ATOM 1046 N N . LYS A 1 135 ? 7.824 12.108 5.621 1.00 93.50 135 LYS A N 1
ATOM 1047 C CA . LYS A 1 135 ? 8.846 12.023 4.566 1.00 93.50 135 LYS A CA 1
ATOM 1048 C C . LYS A 1 135 ? 8.305 11.337 3.302 1.00 93.50 135 LYS A C 1
ATOM 1050 O O . LYS A 1 135 ? 8.373 10.116 3.147 1.00 93.50 135 LYS A O 1
ATOM 1055 N N . GLY A 1 136 ? 7.783 12.148 2.383 1.00 95.50 136 GLY A N 1
ATOM 1056 C CA . GLY A 1 136 ? 7.353 11.740 1.044 1.00 95.50 136 GLY A CA 1
ATOM 1057 C C . GLY A 1 136 ? 6.132 10.813 1.020 1.00 95.50 136 GLY A C 1
ATOM 1058 O O . GLY A 1 136 ? 5.375 10.696 1.982 1.00 95.50 136 GLY A O 1
ATOM 1059 N N . VAL A 1 137 ? 5.920 10.143 -0.118 1.00 96.19 137 VAL A N 1
ATOM 1060 C CA . VAL A 1 137 ? 4.775 9.234 -0.328 1.00 96.19 137 VAL A CA 1
ATOM 1061 C C . VAL A 1 137 ? 4.826 8.030 0.622 1.00 96.19 137 VAL A C 1
ATOM 1063 O O . VAL A 1 137 ? 3.804 7.651 1.185 1.00 96.19 137 VAL A O 1
ATOM 1066 N N . VAL A 1 138 ? 6.003 7.431 0.840 1.00 96.56 138 VAL A N 1
ATOM 1067 C CA . VAL A 1 138 ? 6.136 6.243 1.708 1.00 96.56 138 VAL A CA 1
ATOM 1068 C C . VAL A 1 138 ? 5.871 6.588 3.177 1.00 96.56 138 VAL A C 1
ATOM 1070 O O . VAL A 1 138 ? 5.176 5.829 3.847 1.00 96.56 138 VAL A O 1
ATOM 1073 N N . GLY A 1 139 ? 6.347 7.740 3.665 1.00 97.19 139 GLY A N 1
ATOM 1074 C CA . GLY A 1 139 ? 6.051 8.203 5.024 1.00 97.19 139 GLY A CA 1
ATOM 1075 C C . GLY A 1 139 ? 4.550 8.404 5.250 1.00 97.19 139 GLY A C 1
ATOM 1076 O O . GLY A 1 139 ? 3.997 7.866 6.206 1.00 97.19 139 GLY A O 1
ATOM 1077 N N . ARG A 1 140 ? 3.866 9.094 4.324 1.00 97.31 140 ARG A N 1
ATOM 1078 C CA . ARG A 1 140 ? 2.405 9.292 4.387 1.00 97.31 140 ARG A CA 1
ATOM 1079 C C . ARG A 1 140 ? 1.637 7.970 4.345 1.00 97.31 140 ARG A C 1
ATOM 1081 O O . ARG A 1 140 ? 0.721 7.780 5.135 1.00 97.31 140 ARG A O 1
ATOM 1088 N N . PHE A 1 141 ? 2.052 7.028 3.497 1.00 98.19 141 PHE A N 1
ATOM 1089 C CA . PHE A 1 141 ? 1.461 5.688 3.421 1.00 98.19 141 PHE A CA 1
ATOM 1090 C C . PHE A 1 141 ? 1.541 4.932 4.759 1.00 98.19 141 PHE A C 1
ATOM 1092 O O . PHE A 1 141 ? 0.523 4.443 5.244 1.00 98.19 141 PHE A O 1
ATOM 1099 N N . LEU A 1 142 ? 2.722 4.886 5.386 1.00 97.69 142 LEU A N 1
ATOM 1100 C CA . LEU A 1 142 ? 2.910 4.226 6.686 1.00 97.69 142 LEU A CA 1
ATOM 1101 C C . LEU A 1 142 ? 2.151 4.937 7.815 1.00 97.69 142 LEU A C 1
ATOM 1103 O O . LEU A 1 142 ? 1.571 4.274 8.673 1.00 97.69 142 LEU A O 1
ATOM 1107 N N . PHE A 1 143 ? 2.095 6.271 7.791 1.00 97.25 143 PHE A N 1
ATOM 1108 C CA . PHE A 1 143 ? 1.334 7.047 8.770 1.00 97.25 143 PHE A CA 1
ATOM 1109 C C . PHE A 1 143 ? -0.172 6.745 8.699 1.00 97.25 143 PHE A C 1
ATOM 1111 O O . PHE A 1 143 ? -0.781 6.470 9.735 1.00 97.25 143 PHE A O 1
ATOM 1118 N N . ILE A 1 144 ? -0.758 6.695 7.494 1.00 97.31 144 ILE A N 1
ATOM 1119 C CA . ILE A 1 144 ? -2.174 6.329 7.300 1.00 97.31 144 ILE A CA 1
ATOM 1120 C C . ILE A 1 144 ? -2.445 4.897 7.785 1.00 97.31 144 ILE A C 1
ATOM 1122 O O . ILE A 1 144 ? -3.430 4.665 8.483 1.00 97.31 144 ILE A O 1
ATOM 1126 N N . LEU A 1 145 ? -1.548 3.948 7.497 1.00 97.88 145 LEU A N 1
ATOM 1127 C CA . LEU A 1 145 ? -1.663 2.572 7.994 1.00 97.88 145 LEU A CA 1
ATOM 1128 C C . LEU A 1 145 ? -1.598 2.485 9.528 1.00 97.88 145 LEU A C 1
ATOM 1130 O O . LEU A 1 145 ? -2.399 1.767 10.124 1.00 97.88 145 LEU A O 1
ATOM 1134 N N . SER A 1 146 ? -0.719 3.251 10.185 1.00 96.56 146 SER A N 1
ATOM 1135 C CA . SER A 1 146 ? -0.693 3.307 11.655 1.00 96.56 146 SER A CA 1
ATOM 1136 C C . SER A 1 146 ? -1.972 3.925 12.236 1.00 96.56 146 SER A C 1
ATOM 1138 O O . SER A 1 146 ? -2.458 3.467 13.265 1.00 96.56 146 SER A O 1
ATOM 1140 N N . ALA A 1 147 ? -2.572 4.918 11.565 1.00 96.19 147 ALA A N 1
ATOM 1141 C CA . ALA A 1 147 ? -3.848 5.495 11.983 1.00 96.19 147 ALA A CA 1
ATOM 1142 C C . ALA A 1 147 ? -4.997 4.475 11.885 1.00 96.19 147 ALA A C 1
ATOM 1144 O O . ALA A 1 147 ? -5.805 4.389 12.812 1.00 96.19 147 ALA A O 1
ATOM 1145 N N . PHE A 1 148 ? -5.040 3.661 10.820 1.00 96.88 148 PHE A N 1
ATOM 1146 C CA . PHE A 1 148 ? -5.972 2.532 10.719 1.00 96.88 148 PHE A CA 1
ATOM 1147 C C . PHE A 1 148 ? -5.763 1.517 11.849 1.00 96.88 148 PHE A C 1
ATOM 1149 O O . PHE A 1 148 ? -6.721 1.182 12.538 1.00 96.88 148 PHE A O 1
ATOM 1156 N N . TYR A 1 149 ? -4.526 1.077 12.103 1.00 96.75 149 TYR A N 1
ATOM 1157 C CA . TYR A 1 149 ? -4.249 0.139 13.197 1.00 96.75 149 TYR A CA 1
ATOM 1158 C C . TYR A 1 149 ? -4.642 0.709 14.569 1.00 96.75 149 TYR A C 1
ATOM 1160 O O . TYR A 1 149 ? -5.286 0.022 15.357 1.00 96.75 149 TYR A O 1
ATOM 1168 N N . ARG A 1 150 ? -4.337 1.987 14.851 1.00 94.56 150 ARG A N 1
ATOM 1169 C CA . ARG A 1 150 ? -4.735 2.654 16.107 1.00 94.56 150 ARG A CA 1
ATOM 1170 C C . ARG A 1 150 ? -6.250 2.653 16.328 1.00 94.56 150 ARG A C 1
ATOM 1172 O O . ARG A 1 150 ? -6.667 2.568 17.480 1.00 94.56 150 ARG A O 1
ATOM 1179 N N . THR A 1 151 ? -7.039 2.744 15.256 1.00 94.25 151 THR A N 1
ATOM 1180 C CA . THR A 1 151 ? -8.509 2.817 15.304 1.00 94.25 151 THR A CA 1
ATOM 1181 C C . THR A 1 151 ? -9.207 1.454 15.214 1.00 94.25 151 THR A C 1
ATOM 1183 O O . THR A 1 151 ? -10.297 1.305 15.754 1.00 94.25 151 THR A O 1
ATOM 1186 N N . HIS A 1 152 ? -8.570 0.444 14.610 1.00 94.88 152 HIS A N 1
ATOM 1187 C CA . HIS A 1 152 ? -9.151 -0.883 14.340 1.00 94.88 152 HIS A CA 1
ATOM 1188 C C . HIS A 1 152 ? -8.274 -2.035 14.858 1.00 94.88 152 HIS A C 1
ATOM 1190 O O . HIS A 1 152 ? -8.102 -3.039 14.176 1.00 94.88 152 HIS A O 1
ATOM 1196 N N . LYS A 1 153 ? -7.688 -1.909 16.058 1.00 93.69 153 LYS A N 1
ATOM 1197 C CA . LYS A 1 153 ? -6.681 -2.861 16.585 1.00 93.69 153 LYS A CA 1
ATOM 1198 C C . LYS A 1 153 ? -7.085 -4.340 16.519 1.00 93.69 153 LYS A C 1
ATOM 1200 O O . LYS A 1 153 ? -6.234 -5.174 16.233 1.00 93.69 153 LYS A O 1
ATOM 1205 N N . THR A 1 154 ? -8.345 -4.666 16.808 1.00 93.19 154 THR A N 1
ATOM 1206 C CA . THR A 1 154 ? -8.858 -6.048 16.786 1.00 93.19 154 THR A CA 1
ATOM 1207 C C . THR A 1 154 ? -9.033 -6.581 15.366 1.00 93.19 154 THR A C 1
ATOM 1209 O O . THR A 1 154 ? -8.734 -7.742 15.090 1.00 93.19 154 THR A O 1
ATOM 1212 N N . ASP A 1 155 ? -9.472 -5.711 14.460 1.00 94.00 155 ASP A N 1
ATOM 1213 C CA . ASP A 1 155 ? -9.989 -6.087 13.144 1.00 94.00 155 ASP A CA 1
ATOM 1214 C C . ASP A 1 155 ? -8.920 -5.903 12.048 1.00 94.00 155 ASP A C 1
ATOM 1216 O O . ASP A 1 155 ? -9.062 -6.398 10.932 1.00 94.00 155 ASP A O 1
ATOM 1220 N N . PHE A 1 156 ? -7.794 -5.255 12.377 1.00 96.81 156 PHE A N 1
ATOM 1221 C CA . PHE A 1 156 ? -6.673 -5.010 11.465 1.00 96.81 156 PHE A CA 1
ATOM 1222 C C . PHE A 1 156 ? -6.035 -6.289 10.909 1.00 96.81 156 PHE A C 1
ATOM 1224 O O . PHE A 1 156 ? -5.426 -6.244 9.846 1.00 96.81 156 PHE A O 1
ATOM 1231 N N . SER A 1 157 ? -6.220 -7.445 11.552 1.00 97.25 157 SER A N 1
ATOM 1232 C CA . SER A 1 157 ? -5.794 -8.739 10.998 1.00 97.25 157 SER A CA 1
ATOM 1233 C C . SER A 1 157 ? -6.400 -9.035 9.614 1.00 97.25 157 SER A C 1
ATOM 1235 O O . SER A 1 157 ? -5.751 -9.690 8.798 1.00 97.25 157 SER A O 1
ATOM 1237 N N . ALA A 1 158 ? -7.569 -8.466 9.287 1.00 96.56 158 ALA A N 1
ATOM 1238 C CA . ALA A 1 158 ? -8.202 -8.577 7.971 1.00 96.56 158 ALA A CA 1
ATOM 1239 C C . ALA A 1 158 ? -7.356 -8.001 6.815 1.00 96.56 158 ALA A C 1
ATOM 1241 O O . ALA A 1 158 ? -7.558 -8.378 5.661 1.00 96.56 158 ALA A O 1
ATOM 1242 N N . VAL A 1 159 ? -6.373 -7.123 7.080 1.00 97.31 159 VAL A N 1
ATOM 1243 C CA . VAL A 1 159 ? -5.500 -6.597 6.008 1.00 97.31 159 VAL A CA 1
ATOM 1244 C C . VAL A 1 159 ? -4.565 -7.662 5.425 1.00 97.31 159 VAL A C 1
ATOM 1246 O O . VAL A 1 159 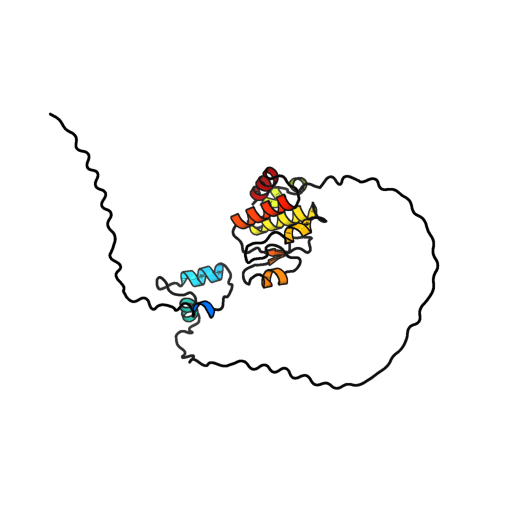? -4.030 -7.468 4.337 1.00 97.31 159 VAL A O 1
ATOM 1249 N N . LEU A 1 160 ? -4.377 -8.798 6.107 1.00 97.25 160 LEU A N 1
ATOM 1250 C CA . LEU A 1 160 ? -3.546 -9.911 5.633 1.00 97.25 160 LEU A CA 1
ATOM 1251 C C . LEU A 1 160 ? -4.130 -10.609 4.391 1.00 97.25 160 LEU A C 1
ATOM 1253 O O . LEU A 1 160 ? -3.380 -11.192 3.605 1.00 97.25 160 LEU A O 1
ATOM 1257 N N . ASP A 1 161 ? -5.444 -10.512 4.171 1.00 96.31 161 ASP A N 1
ATOM 1258 C CA . ASP A 1 161 ? -6.099 -11.045 2.971 1.00 96.31 161 ASP A CA 1
ATOM 1259 C C . ASP A 1 161 ? -5.849 -10.184 1.720 1.00 96.31 161 ASP A C 1
ATOM 1261 O O . ASP A 1 161 ? -5.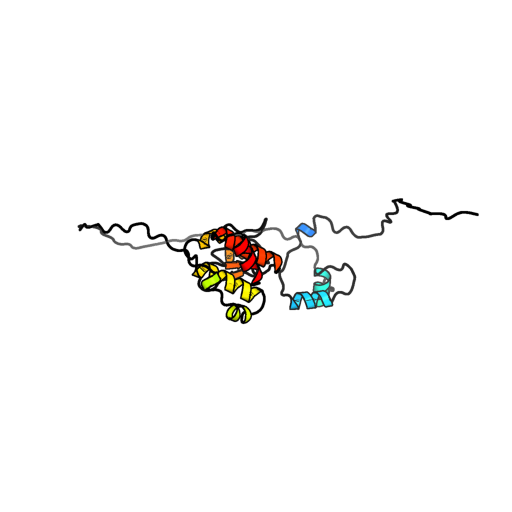991 -10.661 0.588 1.00 96.31 161 ASP A O 1
ATOM 1265 N N . ILE A 1 162 ? -5.420 -8.929 1.906 1.00 96.19 162 ILE A N 1
ATOM 1266 C CA . ILE A 1 162 ? -5.118 -7.985 0.829 1.00 96.19 162 ILE A CA 1
ATOM 1267 C C . ILE A 1 162 ? -3.779 -8.375 0.190 1.00 96.19 162 ILE A C 1
ATOM 1269 O O . ILE A 1 162 ? -2.698 -8.193 0.754 1.00 96.19 162 ILE A O 1
ATOM 1273 N N . LYS A 1 163 ? -3.841 -8.920 -1.029 1.00 94.25 163 LYS A N 1
ATOM 1274 C CA . LYS A 1 163 ? -2.677 -9.426 -1.773 1.00 94.25 163 LYS A CA 1
ATOM 1275 C C . LYS A 1 163 ? -2.801 -9.205 -3.275 1.00 94.25 163 LYS A C 1
ATOM 1277 O O . LYS A 1 163 ? -3.889 -9.075 -3.830 1.00 94.25 163 LYS A O 1
ATOM 1282 N N . GLY A 1 164 ? -1.653 -9.163 -3.944 1.00 90.06 164 GLY A N 1
ATOM 1283 C CA . GLY A 1 164 ? -1.575 -9.219 -5.397 1.00 90.06 164 GLY A CA 1
ATOM 1284 C C . GLY A 1 164 ? -1.694 -10.658 -5.899 1.00 90.06 164 GLY A C 1
ATOM 1285 O O . GLY A 1 164 ? -1.810 -11.598 -5.120 1.00 90.06 164 GLY A O 1
ATOM 1286 N N . ARG A 1 165 ? -1.592 -10.837 -7.219 1.00 88.50 165 ARG A N 1
ATOM 1287 C CA . ARG A 1 165 ? -1.597 -12.167 -7.855 1.00 88.50 165 ARG A CA 1
ATOM 1288 C C . ARG A 1 165 ? -0.488 -13.080 -7.318 1.00 88.50 165 ARG A C 1
ATOM 1290 O O . ARG A 1 165 ? -0.752 -14.218 -6.960 1.00 88.50 165 ARG A O 1
ATOM 1297 N N . ASP A 1 166 ? 0.727 -12.541 -7.250 1.00 86.44 166 ASP A N 1
ATOM 1298 C CA . ASP A 1 166 ? 1.965 -13.292 -6.998 1.00 86.44 166 ASP A CA 1
ATOM 1299 C C . ASP A 1 166 ? 2.750 -12.713 -5.800 1.00 86.44 166 ASP A C 1
ATOM 1301 O O . ASP A 1 166 ? 3.953 -12.916 -5.683 1.00 86.44 166 ASP A O 1
ATOM 1305 N N . ARG A 1 167 ? 2.109 -11.864 -4.980 1.00 89.62 167 ARG A N 1
ATOM 1306 C CA . ARG A 1 167 ? 2.774 -10.959 -4.026 1.00 89.62 167 ARG A CA 1
ATOM 1307 C C . ARG A 1 167 ? 1.901 -10.689 -2.802 1.00 89.62 167 ARG A C 1
ATOM 1309 O O . ARG A 1 167 ? 0.772 -10.229 -2.956 1.00 89.62 167 ARG A O 1
ATOM 1316 N N . VAL A 1 168 ? 2.439 -10.893 -1.602 1.00 94.62 168 VAL A N 1
ATOM 1317 C CA . VAL A 1 168 ? 1.755 -10.607 -0.328 1.00 94.62 168 VAL A CA 1
ATOM 1318 C C . VAL A 1 168 ? 1.953 -9.129 0.021 1.00 94.62 168 VAL A C 1
ATOM 1320 O O . VAL A 1 168 ? 3.095 -8.682 0.070 1.00 94.62 168 VAL A O 1
ATOM 1323 N N . TYR A 1 169 ? 0.883 -8.345 0.226 1.00 96.81 169 TYR A N 1
ATOM 1324 C CA . TYR A 1 169 ? 1.040 -6.917 0.554 1.00 96.81 169 TYR A CA 1
ATOM 1325 C C . TYR A 1 169 ? 1.346 -6.685 2.036 1.00 96.81 169 TYR A C 1
ATOM 1327 O O . TYR A 1 169 ? 2.209 -5.857 2.337 1.00 96.81 169 TYR A O 1
ATOM 1335 N N . PHE A 1 170 ? 0.688 -7.436 2.924 1.00 98.12 170 PHE A N 1
ATOM 1336 C CA . PHE A 1 170 ? 0.799 -7.320 4.378 1.00 98.12 170 PHE A CA 1
ATOM 1337 C C . PHE A 1 170 ? 1.137 -8.665 5.031 1.00 98.12 170 PHE A C 1
ATOM 1339 O O . PHE A 1 170 ? 0.659 -9.705 4.587 1.00 98.12 170 PHE A O 1
ATOM 1346 N N . ALA A 1 171 ? 1.935 -8.650 6.098 1.00 97.75 171 ALA A N 1
ATOM 1347 C CA . ALA A 1 171 ? 2.258 -9.840 6.888 1.00 97.75 171 ALA A CA 1
ATOM 1348 C C . ALA A 1 171 ? 2.521 -9.492 8.361 1.00 97.75 171 ALA A C 1
ATOM 1350 O O . ALA A 1 171 ? 2.797 -8.341 8.684 1.00 97.75 171 ALA A O 1
ATOM 1351 N N . THR A 1 172 ? 2.510 -10.487 9.247 1.00 97.19 172 THR A N 1
ATOM 1352 C CA . THR A 1 172 ? 2.927 -10.351 10.660 1.00 97.19 172 THR A CA 1
ATOM 1353 C C . THR A 1 172 ? 4.441 -10.491 10.866 1.00 97.19 172 THR A C 1
ATOM 1355 O O . THR A 1 172 ? 4.940 -10.335 11.976 1.00 97.19 172 THR A O 1
ATOM 1358 N N . SER A 1 173 ? 5.207 -10.775 9.806 1.00 95.88 173 SER A N 1
ATOM 1359 C CA . SER A 1 173 ? 6.669 -10.834 9.854 1.00 95.88 173 SER A CA 1
ATOM 1360 C C . SER A 1 173 ? 7.313 -10.269 8.590 1.00 95.88 173 SER A C 1
ATOM 1362 O O . SER A 1 173 ? 6.720 -10.243 7.505 1.00 95.88 173 SER A O 1
ATOM 1364 N N . LYS A 1 174 ? 8.563 -9.823 8.723 1.00 94.75 174 LYS A N 1
ATOM 1365 C CA . LYS A 1 174 ? 9.359 -9.295 7.610 1.00 94.75 174 LYS A CA 1
ATOM 1366 C C . LYS A 1 174 ? 9.701 -10.402 6.608 1.00 94.75 174 LYS A C 1
ATOM 1368 O O . LYS A 1 174 ? 9.697 -10.178 5.398 1.00 94.75 174 LYS A O 1
ATOM 1373 N N . GLU A 1 175 ? 9.972 -11.595 7.122 1.00 93.44 175 GLU A N 1
ATOM 1374 C CA . GLU A 1 175 ? 10.399 -12.787 6.395 1.00 93.44 175 GLU A CA 1
ATOM 1375 C C . GLU A 1 175 ? 9.292 -13.272 5.457 1.00 93.44 175 GLU A C 1
ATOM 1377 O O . GLU A 1 175 ? 9.567 -13.601 4.307 1.00 93.44 175 GLU A O 1
ATOM 1382 N N . ALA A 1 176 ? 8.031 -13.242 5.900 1.00 91.81 176 ALA A N 1
ATOM 1383 C CA . ALA A 1 176 ? 6.885 -13.625 5.076 1.00 91.81 176 ALA A CA 1
ATOM 1384 C C . ALA A 1 176 ? 6.739 -12.741 3.821 1.00 91.81 176 ALA A C 1
ATOM 1386 O O . ALA A 1 176 ? 6.444 -13.256 2.741 1.00 91.81 176 ALA A O 1
ATOM 1387 N N . LEU A 1 177 ? 7.016 -11.434 3.928 1.00 92.69 177 LEU A N 1
ATOM 1388 C CA . LEU A 1 177 ? 7.044 -10.545 2.762 1.00 92.69 177 LEU A CA 1
ATOM 1389 C C . LEU A 1 177 ? 8.202 -10.898 1.824 1.00 92.69 177 LEU A C 1
ATOM 1391 O O . LEU A 1 177 ? 7.958 -11.112 0.639 1.00 92.69 177 LEU A O 1
ATOM 1395 N N . VAL A 1 178 ? 9.434 -11.014 2.338 1.00 90.94 178 VAL A N 1
ATOM 1396 C CA . VAL A 1 178 ? 10.628 -11.348 1.529 1.00 90.94 178 VAL A CA 1
ATOM 1397 C C . VAL A 1 178 ? 10.482 -12.706 0.827 1.00 90.94 178 VAL A C 1
ATOM 1399 O O . VAL A 1 178 ? 10.848 -12.845 -0.337 1.00 90.94 178 VAL A O 1
ATOM 1402 N N . ASN A 1 179 ? 9.865 -13.690 1.483 1.00 89.56 179 ASN A N 1
ATOM 1403 C CA . ASN A 1 179 ? 9.582 -14.999 0.892 1.00 89.56 179 ASN A CA 1
ATOM 1404 C C . ASN A 1 179 ? 8.539 -14.930 -0.240 1.00 89.56 179 ASN A C 1
ATOM 1406 O O . ASN A 1 179 ? 8.557 -15.777 -1.129 1.00 89.56 179 ASN A O 1
ATOM 1410 N N . SER A 1 180 ? 7.659 -13.919 -0.252 1.00 86.81 180 SER A N 1
ATOM 1411 C CA . SER A 1 180 ? 6.739 -13.671 -1.375 1.00 86.81 180 SER A CA 1
ATOM 1412 C C . SER A 1 180 ? 7.407 -12.977 -2.574 1.00 86.81 180 SER A C 1
ATOM 1414 O O . SER A 1 180 ? 6.842 -12.947 -3.666 1.00 86.81 180 SER A O 1
ATOM 1416 N N . GLY A 1 181 ? 8.616 -12.435 -2.400 1.00 84.62 181 GLY A N 1
ATOM 1417 C CA . GLY A 1 181 ? 9.423 -11.878 -3.479 1.00 84.62 181 GLY A CA 1
ATOM 1418 C C . GLY A 1 181 ? 10.636 -11.097 -2.974 1.00 84.62 181 GLY A C 1
ATOM 1419 O O . GLY A 1 181 ? 10.571 -10.407 -1.963 1.00 84.62 181 GLY A O 1
ATOM 1420 N N . SER A 1 182 ? 11.732 -11.137 -3.734 1.00 72.69 182 SER A N 1
ATOM 1421 C CA . SER A 1 182 ? 12.964 -10.388 -3.424 1.00 72.69 182 SER A CA 1
ATOM 1422 C C . SER A 1 182 ? 12.699 -8.878 -3.259 1.00 72.69 182 SER A C 1
ATOM 1424 O O . SER A 1 182 ? 13.057 -8.252 -2.260 1.00 72.69 182 SER A O 1
ATOM 1426 N N . SER A 1 183 ? 11.940 -8.308 -4.198 1.00 85.44 183 SER A N 1
ATOM 1427 C CA . SER A 1 183 ? 11.823 -6.860 -4.390 1.00 85.44 183 SER A CA 1
ATOM 1428 C C . SER A 1 183 ? 10.670 -6.212 -3.605 1.00 85.44 183 SER A C 1
ATOM 1430 O O . SER A 1 183 ? 9.834 -5.518 -4.184 1.00 85.44 183 SER A O 1
ATOM 1432 N N . MET A 1 184 ? 10.553 -6.471 -2.296 1.00 91.56 184 MET A N 1
ATOM 1433 C CA . MET A 1 184 ? 9.412 -5.996 -1.477 1.00 91.56 184 MET A CA 1
ATOM 1434 C C . MET A 1 184 ? 9.673 -4.712 -0.687 1.00 91.56 184 MET A C 1
ATOM 1436 O O . MET A 1 184 ? 8.739 -3.942 -0.452 1.00 91.56 184 MET A O 1
ATOM 1440 N N . ASN A 1 185 ? 10.922 -4.473 -0.271 1.00 94.75 185 ASN A N 1
ATOM 1441 C CA . ASN A 1 185 ? 11.294 -3.409 0.673 1.00 94.75 185 ASN A CA 1
ATOM 1442 C C . ASN A 1 185 ? 10.312 -3.337 1.874 1.00 94.75 185 ASN A C 1
ATOM 1444 O O . ASN A 1 185 ? 9.537 -2.380 1.991 1.00 94.75 185 ASN A O 1
ATOM 1448 N N . PRO A 1 186 ? 10.251 -4.389 2.713 1.00 96.44 186 PRO A N 1
ATOM 1449 C CA . PRO A 1 186 ? 9.280 -4.477 3.798 1.00 96.44 186 PRO A CA 1
ATOM 1450 C C . PRO A 1 186 ? 9.556 -3.422 4.878 1.00 96.44 186 PRO A C 1
ATOM 1452 O O . PRO A 1 186 ? 10.692 -3.268 5.337 1.00 96.44 186 PRO A O 1
ATOM 1455 N N . LYS A 1 187 ? 8.507 -2.721 5.316 1.00 97.81 187 LYS A N 1
ATOM 1456 C CA . LYS A 1 187 ? 8.540 -1.786 6.450 1.00 97.81 187 LYS A CA 1
ATOM 1457 C C . LYS A 1 187 ? 7.475 -2.180 7.468 1.00 97.81 187 LYS A C 1
ATOM 1459 O O . LYS A 1 187 ? 6.372 -2.558 7.085 1.00 97.81 187 LYS A O 1
ATOM 1464 N N . ASN A 1 188 ? 7.809 -2.084 8.749 1.00 98.12 188 ASN A N 1
ATOM 1465 C CA . ASN A 1 188 ? 6.843 -2.229 9.830 1.00 98.12 188 ASN A CA 1
ATOM 1466 C C . ASN A 1 188 ? 5.878 -1.028 9.836 1.00 98.12 188 ASN A C 1
ATOM 1468 O O . ASN A 1 188 ? 6.274 0.095 9.516 1.00 98.12 188 ASN A O 1
ATOM 1472 N N . ILE A 1 189 ? 4.617 -1.282 10.175 1.00 97.62 189 ILE A N 1
ATOM 1473 C CA . ILE A 1 189 ? 3.606 -0.257 10.422 1.00 97.62 189 ILE A CA 1
ATOM 1474 C C . ILE A 1 189 ? 3.726 0.135 11.897 1.00 97.62 189 ILE A C 1
ATOM 1476 O O . ILE A 1 189 ? 3.545 -0.714 12.772 1.00 97.62 189 ILE A O 1
ATOM 1480 N N . THR A 1 190 ? 4.036 1.407 12.157 1.00 94.00 190 THR A N 1
ATOM 1481 C CA . THR A 1 190 ? 4.330 1.940 13.496 1.00 94.00 190 THR A CA 1
ATOM 1482 C C . THR A 1 190 ? 3.278 1.535 14.532 1.00 94.00 190 THR A C 1
ATOM 1484 O O . THR A 1 190 ? 2.080 1.552 14.246 1.00 94.00 190 THR A O 1
ATOM 1487 N N . ASP A 1 191 ? 3.749 1.193 15.733 1.00 92.38 191 ASP A N 1
ATOM 1488 C CA . ASP A 1 191 ? 2.970 0.725 16.890 1.00 92.38 191 ASP A CA 1
ATOM 1489 C C . ASP A 1 191 ? 2.267 -0.637 16.714 1.00 92.38 191 ASP A C 1
ATOM 1491 O O . ASP A 1 191 ? 1.450 -1.013 17.556 1.00 92.38 191 ASP A O 1
ATOM 1495 N N . SER A 1 192 ? 2.581 -1.399 15.658 1.00 96.19 192 SER A N 1
ATOM 1496 C CA . SER A 1 192 ? 1.923 -2.674 15.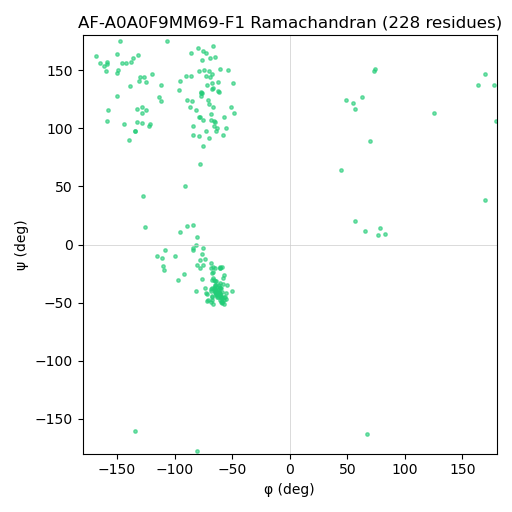340 1.00 96.19 192 SER A CA 1
ATOM 1497 C C . SER A 1 192 ? 2.905 -3.811 15.023 1.00 96.19 192 SER A C 1
ATOM 1499 O O . SER A 1 192 ? 4.064 -3.582 14.680 1.00 96.19 192 SER A O 1
ATOM 1501 N N . GLU A 1 193 ? 2.421 -5.052 15.075 1.00 96.81 193 GLU A N 1
ATOM 1502 C CA . GLU A 1 193 ? 3.147 -6.252 14.621 1.00 96.81 193 GLU A CA 1
ATOM 1503 C C . GLU A 1 193 ? 3.177 -6.411 13.086 1.00 96.81 193 GLU A C 1
ATOM 1505 O O . GLU A 1 193 ? 3.883 -7.266 12.551 1.00 96.81 193 GLU A O 1
ATOM 1510 N N . TYR A 1 194 ? 2.429 -5.581 12.355 1.00 98.31 194 TYR A N 1
ATOM 1511 C CA . TYR A 1 194 ? 2.216 -5.739 10.922 1.00 98.31 194 TYR A CA 1
ATOM 1512 C C . TYR A 1 194 ? 3.331 -5.087 10.099 1.00 98.31 194 TYR A C 1
ATOM 1514 O O . TYR A 1 194 ? 3.874 -4.027 10.417 1.00 98.31 194 TYR A O 1
ATOM 1522 N N . TRP A 1 195 ? 3.650 -5.727 8.984 1.00 98.25 195 TRP A N 1
ATOM 1523 C CA . TRP A 1 195 ? 4.604 -5.287 7.979 1.00 98.25 195 TRP A CA 1
ATOM 1524 C C . TRP A 1 195 ? 3.892 -5.112 6.645 1.00 98.25 195 TRP A C 1
ATOM 1526 O O . TRP A 1 195 ? 2.979 -5.868 6.320 1.00 98.25 195 TRP A O 1
ATOM 1536 N N . VAL A 1 196 ? 4.344 -4.147 5.846 1.00 98.06 196 VAL A N 1
ATOM 1537 C CA . VAL A 1 196 ? 3.825 -3.868 4.504 1.00 98.06 196 VAL A CA 1
ATOM 1538 C C . VAL A 1 196 ? 4.962 -3.764 3.488 1.00 98.06 196 VAL A C 1
ATOM 1540 O O . VAL A 1 196 ? 6.045 -3.253 3.798 1.00 98.06 196 VAL A O 1
ATOM 1543 N N . MET A 1 197 ? 4.736 -4.224 2.255 1.00 96.25 197 MET A N 1
ATOM 1544 C CA . MET A 1 197 ? 5.669 -3.946 1.158 1.00 96.25 197 MET A CA 1
ATOM 1545 C C . MET A 1 197 ? 5.673 -2.449 0.814 1.00 96.25 197 MET A C 1
ATOM 1547 O O . MET A 1 197 ? 4.618 -1.830 0.659 1.00 96.25 197 MET A O 1
ATOM 1551 N N . THR A 1 198 ? 6.852 -1.848 0.640 1.00 96.19 198 THR A N 1
ATOM 1552 C CA . THR A 1 198 ? 6.946 -0.436 0.220 1.00 96.19 198 THR A CA 1
ATOM 1553 C C . THR A 1 198 ? 7.492 -0.241 -1.186 1.00 96.19 198 THR A C 1
ATOM 1555 O O . THR A 1 198 ? 7.291 0.843 -1.742 1.00 96.19 198 THR A O 1
ATOM 1558 N N . ASN A 1 199 ? 8.048 -1.283 -1.820 1.00 94.88 199 ASN A N 1
ATOM 1559 C CA . ASN A 1 199 ? 8.368 -1.255 -3.247 1.00 94.88 199 ASN A CA 1
ATOM 1560 C C . ASN A 1 199 ? 7.096 -1.410 -4.104 1.00 94.88 199 ASN A C 1
ATOM 1562 O O . ASN A 1 199 ? 6.684 -2.503 -4.499 1.00 94.88 199 ASN A O 1
ATOM 1566 N N . SER A 1 200 ? 6.430 -0.283 -4.337 1.00 93.75 200 SER A N 1
ATOM 1567 C CA . SER A 1 200 ? 5.197 -0.180 -5.114 1.00 93.75 200 SER A CA 1
ATOM 1568 C C . SER A 1 200 ? 4.999 1.260 -5.597 1.00 93.75 200 SER A C 1
ATOM 1570 O O . SER A 1 200 ? 5.400 2.209 -4.920 1.00 93.75 200 SER A O 1
ATOM 1572 N N . ASN A 1 201 ? 4.358 1.453 -6.750 1.00 95.50 201 ASN A N 1
ATOM 1573 C CA . ASN A 1 201 ? 4.025 2.799 -7.227 1.00 95.50 201 ASN A CA 1
ATOM 1574 C C . ASN A 1 201 ? 2.871 3.429 -6.417 1.00 95.50 201 ASN A C 1
ATOM 1576 O O . ASN A 1 201 ? 2.148 2.742 -5.685 1.00 95.50 201 ASN A O 1
ATOM 1580 N N . THR A 1 202 ? 2.690 4.747 -6.547 1.00 96.06 202 THR A N 1
ATOM 1581 C CA . THR A 1 202 ? 1.667 5.505 -5.804 1.00 96.06 202 THR A CA 1
ATOM 1582 C C . THR A 1 202 ? 0.254 4.985 -6.069 1.00 96.06 202 THR A C 1
ATOM 1584 O O . THR A 1 202 ? -0.504 4.812 -5.121 1.00 96.06 202 THR A O 1
ATOM 1587 N N . THR A 1 203 ? -0.086 4.639 -7.315 1.00 97.00 203 THR A N 1
ATOM 1588 C CA . THR A 1 203 ? -1.390 4.054 -7.674 1.00 97.00 203 THR A CA 1
ATOM 1589 C C . THR A 1 203 ? -1.671 2.775 -6.889 1.00 97.00 203 THR A C 1
ATOM 1591 O O . THR A 1 203 ? -2.753 2.610 -6.329 1.00 97.00 203 THR A O 1
ATOM 1594 N N . ARG A 1 204 ? -0.684 1.877 -6.773 1.00 96.56 204 ARG A N 1
ATOM 1595 C CA . ARG A 1 204 ? -0.841 0.633 -6.015 1.00 96.56 204 ARG A CA 1
ATOM 1596 C C . ARG A 1 204 ? -0.970 0.895 -4.516 1.00 96.56 204 ARG A C 1
ATOM 1598 O O . ARG A 1 204 ? -1.802 0.240 -3.898 1.00 96.56 204 ARG A O 1
ATOM 1605 N N . LYS A 1 205 ? -0.224 1.857 -3.953 1.00 97.62 205 LYS A N 1
ATOM 1606 C CA . LYS A 1 205 ? -0.372 2.293 -2.548 1.00 97.62 205 LYS A CA 1
ATOM 1607 C C . LYS A 1 205 ? -1.759 2.881 -2.271 1.00 97.62 205 LYS A C 1
ATOM 1609 O O . LYS A 1 205 ? -2.387 2.484 -1.297 1.00 97.62 205 LYS A O 1
ATOM 1614 N N . LYS A 1 206 ? -2.270 3.754 -3.150 1.00 98.12 206 LYS A N 1
ATOM 1615 C CA . LYS A 1 206 ? -3.642 4.288 -3.075 1.00 98.12 206 LYS A CA 1
ATOM 1616 C C . LYS A 1 206 ? -4.683 3.173 -3.057 1.00 98.12 206 LYS A C 1
ATOM 1618 O O . LYS A 1 206 ? -5.576 3.188 -2.218 1.00 98.12 206 LYS A O 1
ATOM 1623 N N . MET A 1 207 ? -4.529 2.179 -3.931 1.00 97.69 207 MET A N 1
ATOM 1624 C CA . MET A 1 207 ? -5.407 1.010 -3.938 1.00 97.69 207 MET A CA 1
ATOM 1625 C C . MET A 1 207 ? -5.278 0.159 -2.666 1.00 97.69 207 MET A C 1
ATOM 1627 O O . MET A 1 207 ? -6.301 -0.268 -2.154 1.00 97.69 207 MET A O 1
ATOM 1631 N N . MET A 1 208 ? -4.072 -0.046 -2.112 1.00 98.00 208 MET A N 1
ATOM 1632 C CA . MET A 1 208 ? -3.919 -0.741 -0.820 1.00 98.00 208 MET A CA 1
ATOM 1633 C C . MET A 1 208 ? -4.651 0.005 0.305 1.00 98.00 208 MET A C 1
ATOM 1635 O O . MET A 1 208 ? -5.362 -0.626 1.073 1.00 98.00 208 MET A O 1
ATOM 1639 N N . LEU A 1 209 ? -4.531 1.337 0.391 1.00 98.31 209 LEU A N 1
ATOM 1640 C CA . LEU A 1 209 ? -5.256 2.133 1.395 1.00 98.31 209 LEU A CA 1
ATOM 1641 C C . LEU A 1 209 ? -6.780 2.041 1.221 1.00 98.31 209 LEU A C 1
ATOM 1643 O O . LEU A 1 209 ? -7.504 1.969 2.209 1.00 98.31 209 LEU A O 1
ATOM 1647 N N . HIS A 1 210 ? -7.257 2.023 -0.025 1.00 98.38 210 HIS A N 1
ATOM 1648 C CA . HIS A 1 210 ? -8.673 1.862 -0.346 1.00 98.38 210 HIS A CA 1
ATOM 1649 C C . HIS A 1 210 ? -9.189 0.456 0.014 1.00 98.38 210 HIS A C 1
ATOM 1651 O O . HIS A 1 210 ? -10.245 0.325 0.623 1.00 98.38 210 HIS A O 1
ATOM 1657 N N . GLU A 1 211 ? -8.439 -0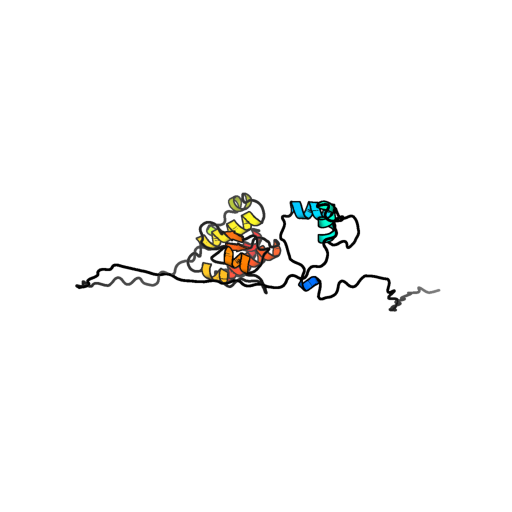.598 -0.319 1.00 98.12 211 GLU A N 1
ATOM 1658 C CA . GLU A 1 211 ? -8.754 -1.988 0.043 1.00 98.12 211 GLU A CA 1
ATOM 1659 C C . GLU A 1 211 ? -8.750 -2.175 1.575 1.00 98.12 211 GLU A C 1
ATOM 1661 O O . GLU A 1 211 ? -9.705 -2.727 2.114 1.00 98.12 211 GLU A O 1
ATOM 1666 N N . VAL A 1 212 ? -7.765 -1.613 2.295 1.00 98.25 212 VAL A N 1
ATOM 1667 C CA . VAL A 1 212 ? -7.724 -1.597 3.774 1.00 98.25 212 VAL A CA 1
ATOM 1668 C C . VAL A 1 212 ? -8.950 -0.892 4.358 1.00 98.25 212 VAL A C 1
ATOM 1670 O O . VAL A 1 212 ? -9.572 -1.420 5.275 1.00 98.25 212 VAL A O 1
ATOM 1673 N N . ALA A 1 213 ? -9.341 0.265 3.816 1.00 97.50 213 ALA A N 1
ATOM 1674 C CA . ALA A 1 213 ? -10.536 0.976 4.265 1.00 97.50 213 ALA A CA 1
ATOM 1675 C C . ALA A 1 213 ? -11.807 0.118 4.108 1.00 97.50 213 ALA A C 1
ATOM 1677 O O . ALA A 1 213 ? -12.597 0.017 5.043 1.00 97.50 213 ALA A O 1
ATOM 1678 N N . LEU A 1 214 ? -11.992 -0.545 2.962 1.00 97.19 214 LEU A N 1
ATOM 1679 C CA . LEU A 1 214 ? -13.148 -1.422 2.750 1.00 97.19 214 LEU A CA 1
ATOM 1680 C C . LEU A 1 214 ? -13.143 -2.634 3.697 1.00 97.19 214 LEU A C 1
ATOM 1682 O O . LEU A 1 214 ? -14.182 -2.951 4.273 1.00 97.19 214 LEU A O 1
ATOM 1686 N N . CYS A 1 215 ? -11.989 -3.278 3.906 1.00 95.62 215 CYS A N 1
ATOM 1687 C CA . CYS A 1 215 ? -11.848 -4.389 4.855 1.00 95.62 215 CYS A CA 1
ATOM 1688 C C . CYS A 1 215 ? -12.181 -3.983 6.301 1.00 95.62 215 CYS A C 1
ATOM 1690 O O . CYS A 1 215 ? -12.738 -4.786 7.042 1.00 95.62 215 CYS A O 1
ATOM 1692 N N . LEU A 1 216 ? -11.896 -2.734 6.684 1.00 95.50 216 LEU A N 1
ATOM 1693 C CA . LEU A 1 216 ? -12.203 -2.164 8.003 1.00 95.50 216 LEU A CA 1
ATOM 1694 C C . LEU A 1 216 ? -13.598 -1.505 8.084 1.00 95.50 216 LEU A C 1
ATOM 1696 O O . LEU A 1 216 ? -13.874 -0.727 8.996 1.00 95.50 216 LEU A O 1
ATOM 1700 N N . GLY A 1 217 ? -14.489 -1.788 7.127 1.00 94.88 217 GLY A N 1
ATOM 1701 C CA . GLY A 1 217 ? -15.898 -1.381 7.175 1.00 94.88 217 GLY A CA 1
ATOM 1702 C C . GLY A 1 217 ? -16.189 0.082 6.817 1.00 94.88 217 GLY A C 1
ATOM 1703 O O . GLY A 1 217 ? -17.296 0.559 7.077 1.00 94.88 217 GLY A O 1
ATOM 1704 N N . TYR A 1 218 ? -15.240 0.806 6.216 1.00 96.19 218 TYR A N 1
ATOM 1705 C CA . TYR A 1 218 ? -15.487 2.152 5.689 1.00 96.19 218 TYR A CA 1
ATOM 1706 C C . TYR A 1 218 ? -16.295 2.090 4.385 1.00 96.19 218 TYR A C 1
ATOM 1708 O O . TYR A 1 218 ? -16.179 1.142 3.607 1.00 96.19 218 TYR A O 1
ATOM 1716 N N . SER A 1 219 ? -17.099 3.122 4.107 1.00 97.38 219 SER A N 1
ATOM 1717 C CA . SER A 1 219 ? -17.811 3.210 2.825 1.00 97.38 219 SER A CA 1
ATOM 1718 C C . SER A 1 219 ? -16.848 3.478 1.661 1.00 97.38 219 SER A C 1
ATOM 1720 O O . SER A 1 219 ? -15.750 4.002 1.857 1.00 97.38 219 SER A O 1
ATOM 1722 N N . ALA A 1 220 ? -17.270 3.185 0.426 1.00 96.38 220 ALA A N 1
ATOM 1723 C CA . ALA A 1 220 ? -16.469 3.470 -0.769 1.00 96.38 220 ALA A CA 1
ATOM 1724 C C . ALA A 1 220 ? -16.061 4.956 -0.863 1.00 96.38 220 ALA A C 1
ATOM 1726 O O . ALA A 1 220 ? -14.903 5.262 -1.121 1.00 96.38 220 ALA A O 1
ATOM 1727 N N . GLU A 1 221 ? -16.968 5.886 -0.551 1.00 97.12 221 GL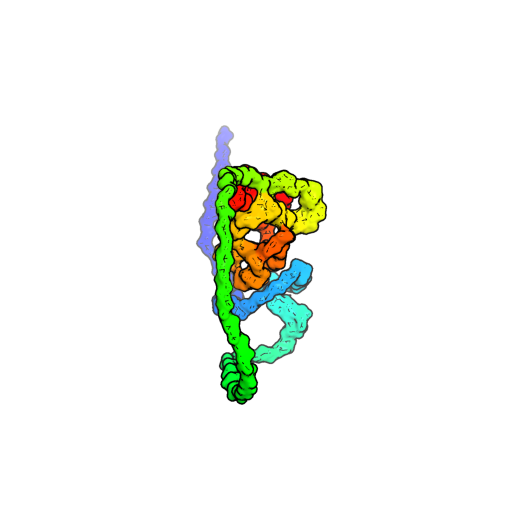U A N 1
ATOM 1728 C CA . GLU A 1 221 ? -16.677 7.330 -0.512 1.00 97.12 221 GLU A CA 1
ATOM 1729 C C . GLU A 1 221 ? -15.608 7.695 0.534 1.00 97.12 221 GLU A C 1
ATOM 1731 O O . GLU A 1 221 ? -14.773 8.576 0.319 1.00 97.12 221 GLU A O 1
ATOM 1736 N N . GLN A 1 222 ? -15.611 7.010 1.681 1.00 96.25 222 GLN A N 1
ATOM 1737 C CA . GLN A 1 222 ? -14.600 7.197 2.718 1.00 96.25 222 GLN A CA 1
ATOM 1738 C C . GLN A 1 222 ? -13.251 6.605 2.288 1.00 96.25 222 GLN A C 1
ATOM 1740 O O . GLN A 1 222 ? -12.225 7.257 2.471 1.00 96.25 222 GLN A O 1
ATOM 1745 N N . ALA A 1 223 ? -13.245 5.419 1.675 1.00 96.69 223 ALA A N 1
ATOM 1746 C CA . ALA A 1 223 ? -12.051 4.775 1.129 1.00 96.69 223 ALA A CA 1
ATOM 1747 C C . ALA A 1 223 ? -11.382 5.627 0.030 1.00 96.69 223 ALA A C 1
ATOM 1749 O O . ALA A 1 223 ? -10.162 5.817 0.044 1.00 96.69 223 ALA A O 1
ATOM 1750 N N . GLU A 1 224 ? -12.183 6.207 -0.869 1.00 96.81 224 GLU A N 1
ATOM 1751 C CA . GLU A 1 224 ? -11.775 7.207 -1.865 1.00 96.81 224 GLU A CA 1
ATOM 1752 C C . GLU A 1 224 ? -11.122 8.433 -1.201 1.00 96.81 224 GLU A C 1
ATOM 1754 O O . GLU A 1 224 ? -9.980 8.787 -1.500 1.00 96.81 224 GLU A O 1
ATOM 1759 N N . LYS A 1 225 ? -11.778 9.023 -0.195 1.00 95.94 225 LYS A N 1
ATOM 1760 C CA . LYS A 1 225 ? -11.226 10.169 0.542 1.00 95.94 225 LYS A CA 1
ATOM 1761 C C . LYS A 1 225 ? -9.915 9.849 1.275 1.00 95.94 225 LYS A C 1
ATOM 1763 O O . LYS A 1 225 ? -9.054 10.719 1.378 1.00 95.94 225 LYS A O 1
ATOM 1768 N N . ILE A 1 226 ? -9.745 8.628 1.792 1.00 95.38 226 ILE A N 1
ATOM 1769 C CA . ILE A 1 226 ? -8.523 8.222 2.508 1.00 95.38 226 ILE A CA 1
ATOM 1770 C C . ILE A 1 226 ? -7.349 8.031 1.542 1.00 95.38 226 ILE A C 1
ATOM 1772 O O . ILE A 1 226 ? -6.240 8.483 1.842 1.00 95.38 226 ILE A O 1
ATOM 1776 N N . ARG A 1 227 ? -7.562 7.415 0.369 1.00 95.06 227 ARG A N 1
ATOM 1777 C CA . ARG A 1 227 ? -6.481 7.242 -0.620 1.00 95.06 227 ARG A CA 1
ATOM 1778 C C . ARG A 1 227 ? -5.991 8.567 -1.218 1.00 95.06 227 ARG A C 1
ATOM 1780 O O . ARG A 1 227 ? -4.879 8.617 -1.739 1.00 95.06 227 ARG A O 1
ATOM 1787 N N . ASP A 1 228 ? -6.783 9.633 -1.124 1.00 94.38 228 ASP A N 1
ATOM 1788 C CA . ASP A 1 228 ? -6.421 10.974 -1.594 1.00 94.38 228 ASP A CA 1
ATOM 1789 C C . ASP A 1 228 ? -5.594 11.803 -0.605 1.00 94.38 228 ASP A C 1
ATOM 1791 O O . ASP A 1 228 ? -5.059 12.845 -0.978 1.00 94.38 228 ASP A O 1
ATOM 1795 N N . TYR A 1 229 ? -5.356 11.301 0.609 1.00 93.38 229 TYR A N 1
ATOM 1796 C CA . TYR A 1 229 ? -4.312 11.837 1.492 1.00 93.38 229 TYR A CA 1
ATOM 1797 C C . TYR A 1 229 ? -2.880 11.434 1.072 1.00 93.38 229 TYR A C 1
ATOM 1799 O O . TYR A 1 229 ? -1.898 11.885 1.678 1.00 93.38 229 TYR A O 1
ATOM 1807 N N . LEU A 1 230 ? -2.750 10.614 0.018 1.00 92.12 230 LEU A N 1
ATOM 1808 C CA . LEU A 1 230 ? -1.494 10.122 -0.555 1.00 92.12 230 LEU A CA 1
ATOM 1809 C C . LEU A 1 230 ? -1.134 10.807 -1.887 1.00 92.12 230 LEU A C 1
ATOM 1811 O O . LEU A 1 230 ? 0.040 11.226 -2.009 1.00 92.12 230 LEU A O 1
#

Nearest PDB structures (foldseek):
  3fmt-assembly2_F  TM=6.699E-01  e=2.506E-12  Escherichia coli K-12
  1lrr-assembly2_D  TM=9.264E-01  e=1.552E-09  Escherichia coli
  1j3e-assembly1_A  TM=9.414E-01  e=7.427E-09  Escherichia coli
  3fmt-assembly2_E  TM=6.273E-01  e=2.097E-11  Escherichia coli K-12
  3sk7-assembly2_B  TM=9.231E-01  e=1.718E-08  Vibrio cholerae NCTC 8457

Radius of gyration: 31.15 Å; Cα contacts (8 Å, |Δi|>4): 167; chains: 1; bounding box: 64×67×110 Å

Secondary structure (DSSP, 8-state):
--------------------------TTGGGT-------HHHHHHHHHT--STT--HHHHHHHHTTTTS-------------------------------------------------PPPGGGT--HHHHHTSSHHHHHHHHHHHHHHHH-TTTGGGGGG-B-SS-BSEESSHHHHHHH-STT-EEEPTTSS-EEE--S-HHHHHHHHHHHHHHTT--HHHHHHHHTT-

Sequence (230 aa):
MFTGVLVVTRISDWFGYNHTGEKNVTRNDRKNMKQIDIDDELYQYIASNTQSIGESASTILRRLLNLSGEKIQTANVELTQNNQTATTSTATLKSSEPSAAETAKKQTPLAHAPVKQKSDNVFNVLNKEELAMQKGVVGRFLFILSAFYRTHKTDFSAVLDIKGRDRVYFATSKEALVNSGSSMNPKNITDSEYWVMTNSNTTRKKMMLHEVALCLGYSAEQAEKIRDYL

pLDDT: mean 74.16, std 26.75, range [25.78, 98.38]

InterPro domains:
  IPR005621 Negative modulator of initiation of replication SeqA [MF_00908] (33-230)
  IPR005621 Negative modulator of initiation of replication SeqA [PIRSF019401] (33-230)
  IPR010985 Ribbon-helix-helix [SSF47598] (33-67)
  IPR013321 Arc-type ribbon-helix-helix [G3DSA:1.10.1220.10] (33-72)
  IPR026577 Replication modulator SeqA, C-terminal DNA-binding domain [PF03925] (121-228)
  IPR033761 Negative modulator of initiation of replication SeqA, N-terminal [PF17206] (33-68)
  IPR036835 Replication modulator SeqA, C-terminal DNA-binding domain superfamily [G3DSA:1.20.1380.10] (115-229)
  IPR036835 Replication modulator SeqA, C-terminal DNA-binding domain superfamily [SSF82808] (117-229)